Protein AF-F7PUV4-F1 (afdb_monomer)

Radius of gyration: 37.49 Å; Cα contacts (8 Å, |Δi|>4): 437; chains: 1; bounding box: 88×56×95 Å

InterPro domains:
  IPR057253 Competence protein CoiA-like, N-terminal domain [PF25164] (31-67)

Sequence (363 aa):
MERCVKDDDNIYASEVKMNYEEETIIREAGRLNKLLCYGCGTPVIFRRGEKRGAHFAHKKKTSECDYDEYSKFCKKRSSIWKEYKEILYKHFSNLEHVVNINKDEKVINNHWTPIYVEFKNSESLAIEIVDKTISSKETNDINDLYANLDLNVDWIVVDNISTIKYERNAYYIKRNRLNNSINNSVIVFESNNSLAIYKLDIKEYKTASSSNKQFFSEDTFCYKFELKDLSFIDGLLHVKGFEEEYRAWMQSRDNEFKLEEQRIKNKKRNYKNIQYEYKETDPIHDFKIPDKKIWGKEDFLKCIQHIVKNNDDSIKRTVINKLINSGMWVYNNYLDLLEDMTDLEEKNTWNEIIKGAGFTGID

Foldseek 3Di:
DQWWAAPNDIDGQVVCVVDPVSVVVQQVCLVVQRTAHPQQRARWHWDDDPVDRTDIDGPDDDPRDLVVVVVVVVVVPDPLLVVVLVVLQVLAVPDPFWPDKDAQPPPFPSDTQGIKTAGPVRAIEGEAEEELPDDPVNVVVVVVRCVVVVHHYDYEYEDDVPPQQELVPDGDVQVCQLVPPPQSKYWYAYSVQKIKMKHFQPDQQDAPPCPDDGPDSGGIDMDIDHSNQWDDDPNDIDGPPPVVVVVVVVVVVVVVSVVVNVVVVVVVVVVVVVVVCCVVPDPPPPDPLDPDLDDDPVSVVVLLVVLVVDPDVVSVVVVLVVCVVSVDPCPPVVVVVLVPDPDPVSSVVVVVSCVVSVPPDDD

Structure (mmCIF, N/CA/C/O backbone):
data_AF-F7PUV4-F1
#
_entry.id   AF-F7PUV4-F1
#
loop_
_atom_site.group_PDB
_atom_site.id
_atom_site.type_symbol
_atom_site.label_atom_id
_atom_site.label_alt_id
_atom_site.label_comp_id
_atom_site.label_asym_id
_atom_site.label_entity_id
_atom_site.label_seq_id
_atom_site.pdbx_PDB_ins_code
_atom_site.Cartn_x
_atom_site.Cartn_y
_atom_site.Cartn_z
_atom_site.occupancy
_atom_site.B_iso_or_equiv
_atom_site.auth_seq_id
_atom_site.auth_comp_id
_atom_site.auth_asym_id
_atom_site.auth_atom_id
_atom_site.pdbx_PDB_model_num
ATOM 1 N N . MET A 1 1 ? 12.494 8.116 -18.044 1.00 84.06 1 MET A N 1
ATOM 2 C CA . MET A 1 1 ? 12.198 6.698 -17.801 1.00 84.06 1 MET A CA 1
ATOM 3 C C . MET A 1 1 ? 13.246 6.133 -16.881 1.00 84.06 1 MET A C 1
ATOM 5 O O . MET A 1 1 ? 14.407 6.489 -17.040 1.00 84.06 1 MET A O 1
ATOM 9 N N . GLU A 1 2 ? 12.831 5.331 -15.909 1.00 85.00 2 GLU A N 1
ATOM 10 C CA . GLU A 1 2 ? 13.755 4.621 -15.020 1.00 85.00 2 GLU A CA 1
ATOM 11 C C . GLU A 1 2 ? 14.323 3.362 -15.685 1.00 85.00 2 GLU A C 1
ATOM 13 O O . GLU A 1 2 ? 15.499 3.075 -15.516 1.00 85.00 2 GLU A O 1
ATOM 18 N N . ARG A 1 3 ? 13.530 2.676 -16.515 1.00 89.19 3 ARG A N 1
ATOM 19 C CA . ARG A 1 3 ? 13.892 1.417 -17.176 1.00 89.19 3 ARG A CA 1
ATOM 20 C C . ARG A 1 3 ? 13.974 1.549 -18.700 1.00 89.19 3 ARG A C 1
ATOM 22 O O . ARG A 1 3 ? 13.233 2.340 -19.294 1.00 89.19 3 ARG A O 1
ATOM 29 N N . CYS A 1 4 ? 14.852 0.772 -19.325 1.00 92.69 4 CYS A N 1
ATOM 30 C CA . CYS A 1 4 ? 14.840 0.467 -20.757 1.00 92.69 4 CYS A CA 1
ATOM 31 C C . CYS A 1 4 ? 15.167 -1.016 -20.996 1.00 92.69 4 CYS A C 1
ATOM 33 O O . CYS A 1 4 ? 15.543 -1.712 -20.057 1.00 92.69 4 CYS A O 1
ATOM 35 N N . VAL A 1 5 ? 15.015 -1.476 -22.238 1.00 93.88 5 VAL A N 1
ATOM 36 C CA . VAL A 1 5 ? 15.372 -2.836 -22.668 1.00 93.88 5 VAL A CA 1
ATOM 37 C C . VAL A 1 5 ? 16.592 -2.775 -23.580 1.00 93.88 5 VAL A C 1
ATOM 39 O O . VAL A 1 5 ? 16.657 -1.920 -24.472 1.00 93.88 5 VAL A O 1
ATOM 42 N N . LYS A 1 6 ? 17.548 -3.678 -23.373 1.00 94.44 6 LYS A N 1
ATOM 43 C CA . LYS A 1 6 ? 18.709 -3.881 -24.242 1.00 94.44 6 LYS A CA 1
ATOM 44 C C . LYS A 1 6 ? 18.956 -5.379 -24.383 1.00 94.44 6 LYS A C 1
ATOM 46 O O . LYS A 1 6 ? 19.297 -6.006 -23.396 1.00 94.44 6 LYS A O 1
ATOM 51 N N . ASP A 1 7 ? 18.877 -5.908 -25.604 1.00 90.25 7 ASP A N 1
ATOM 52 C CA . ASP A 1 7 ? 19.107 -7.337 -25.883 1.00 90.25 7 ASP A CA 1
ATOM 53 C C . ASP A 1 7 ? 18.277 -8.251 -24.951 1.00 90.25 7 ASP A C 1
ATOM 55 O O . ASP A 1 7 ? 18.804 -9.177 -24.354 1.00 90.25 7 ASP A O 1
ATOM 59 N N . ASP A 1 8 ? 16.989 -7.924 -24.789 1.00 86.00 8 ASP A N 1
ATOM 60 C CA . ASP A 1 8 ? 16.019 -8.566 -23.881 1.00 86.00 8 ASP A CA 1
ATOM 61 C C . ASP A 1 8 ? 16.272 -8.389 -22.369 1.00 86.00 8 ASP A C 1
ATOM 63 O O . ASP A 1 8 ? 15.399 -8.705 -21.562 1.00 86.00 8 ASP A O 1
ATOM 67 N N . ASP A 1 9 ? 17.383 -7.763 -21.974 1.00 89.69 9 ASP A N 1
ATOM 68 C CA . ASP A 1 9 ? 17.661 -7.429 -20.578 1.00 89.69 9 ASP A CA 1
ATOM 69 C C . ASP A 1 9 ? 17.037 -6.090 -20.162 1.00 89.69 9 ASP A C 1
ATOM 71 O O . ASP A 1 9 ? 17.106 -5.075 -20.871 1.00 89.69 9 ASP A O 1
ATOM 75 N N . ASN A 1 10 ? 16.477 -6.065 -18.951 1.00 90.25 10 ASN A N 1
ATOM 76 C CA . ASN A 1 10 ? 16.006 -4.846 -18.301 1.00 90.25 10 ASN A CA 1
ATOM 77 C C . ASN A 1 10 ? 17.183 -4.072 -17.700 1.00 90.25 10 ASN A C 1
ATOM 79 O O . ASN A 1 10 ? 17.889 -4.574 -16.832 1.00 90.25 10 ASN A O 1
ATOM 83 N N . ILE A 1 11 ? 17.347 -2.814 -18.112 1.00 92.56 11 ILE A N 1
ATOM 84 C CA . ILE A 1 11 ? 18.395 -1.921 -17.608 1.00 92.56 11 ILE A CA 1
ATOM 85 C C . ILE A 1 11 ? 17.762 -0.764 -16.833 1.00 92.56 11 ILE A C 1
ATOM 87 O O . ILE A 1 11 ? 16.921 -0.032 -17.371 1.00 92.56 11 ILE A O 1
ATOM 91 N N . TYR A 1 12 ? 18.210 -0.546 -15.594 1.00 90.31 12 TYR A N 1
ATOM 92 C CA . TYR A 1 12 ? 17.718 0.522 -14.720 1.00 90.31 12 TYR A CA 1
ATOM 93 C C . TYR A 1 12 ? 18.694 1.698 -14.614 1.00 90.31 12 TYR A C 1
ATOM 95 O O . TYR A 1 12 ? 19.886 1.549 -14.349 1.00 90.31 12 TYR A O 1
ATOM 103 N N . ALA A 1 13 ? 18.187 2.922 -14.761 1.00 90.38 13 ALA A N 1
ATOM 104 C CA . ALA A 1 13 ? 18.994 4.137 -14.704 1.00 90.38 13 ALA A CA 1
ATOM 105 C C . ALA A 1 13 ? 19.632 4.358 -13.318 1.00 90.38 13 ALA A C 1
ATOM 107 O O . ALA A 1 13 ? 20.713 4.952 -13.220 1.00 90.38 13 ALA A O 1
ATOM 108 N N . SER A 1 14 ? 18.977 3.887 -12.252 1.00 87.56 14 SER A N 1
ATOM 109 C CA . SER A 1 14 ? 19.470 3.888 -10.875 1.00 87.56 14 SER A CA 1
ATOM 110 C C . SER A 1 14 ? 20.699 3.014 -10.660 1.00 87.56 14 SER A C 1
ATOM 112 O O . SER A 1 14 ? 21.466 3.313 -9.748 1.00 87.56 14 SER A O 1
ATOM 114 N N . GLU A 1 15 ? 20.878 1.975 -11.471 1.00 89.38 15 GLU A N 1
ATOM 115 C CA . GLU A 1 15 ? 21.999 1.033 -11.394 1.00 89.38 15 GLU A CA 1
ATOM 116 C C . GLU A 1 15 ? 23.156 1.543 -12.249 1.00 89.38 15 GLU A C 1
ATOM 118 O O . GLU A 1 15 ? 24.237 1.799 -11.723 1.00 89.38 15 GLU A O 1
ATOM 123 N N . VAL A 1 16 ? 22.872 1.898 -13.507 1.00 90.81 16 VAL A N 1
ATOM 124 C CA . VAL A 1 16 ? 23.859 2.437 -14.457 1.00 90.81 16 VAL A CA 1
ATOM 125 C C . VAL A 1 16 ? 24.621 3.639 -13.891 1.00 90.81 16 VAL A C 1
ATOM 127 O O . VAL A 1 16 ? 25.818 3.790 -14.110 1.00 90.81 16 VAL A O 1
ATOM 130 N N . LYS A 1 17 ? 23.959 4.521 -13.126 1.00 88.81 17 LYS A N 1
ATOM 131 C CA . LYS A 1 17 ? 24.621 5.706 -12.544 1.00 88.81 17 LYS A CA 1
ATOM 132 C C . LYS A 1 17 ? 25.699 5.364 -11.501 1.00 88.81 17 LYS A C 1
ATOM 134 O O . LYS A 1 17 ? 26.472 6.255 -11.137 1.00 88.81 17 LYS A O 1
ATOM 139 N N . MET A 1 18 ? 25.696 4.150 -10.956 1.00 87.56 18 MET A N 1
ATOM 140 C CA . MET A 1 18 ? 26.602 3.735 -9.883 1.00 87.56 18 MET A CA 1
ATOM 141 C C . MET A 1 18 ? 27.976 3.321 -10.420 1.00 87.56 18 MET A C 1
ATOM 143 O O . MET A 1 18 ? 28.949 3.401 -9.674 1.00 87.56 18 MET A O 1
ATOM 147 N N . ASN A 1 19 ? 28.073 2.942 -11.699 1.00 92.94 19 ASN A N 1
ATOM 148 C CA . ASN A 1 19 ? 29.304 2.471 -12.326 1.00 92.94 19 ASN A CA 1
ATOM 149 C C . ASN A 1 19 ? 29.620 3.270 -13.607 1.00 92.94 19 ASN A C 1
ATOM 151 O O . ASN A 1 19 ? 28.832 3.323 -14.547 1.00 92.94 19 ASN A O 1
ATOM 155 N N . TYR A 1 20 ? 30.797 3.903 -13.653 1.00 92.94 20 TYR A N 1
ATOM 156 C CA . TYR A 1 20 ? 31.225 4.730 -14.788 1.00 92.94 20 TYR A CA 1
ATOM 157 C C . TYR A 1 20 ? 31.443 3.931 -16.087 1.00 92.94 20 TYR A C 1
ATOM 159 O O . TYR A 1 20 ? 31.133 4.420 -17.178 1.00 92.94 20 TYR A O 1
ATOM 167 N N . GLU A 1 21 ? 31.972 2.713 -15.985 1.00 94.81 21 GLU A N 1
ATOM 168 C CA . GLU A 1 21 ? 32.220 1.845 -17.141 1.00 94.81 21 GLU A CA 1
ATOM 169 C C . GLU A 1 21 ? 30.893 1.397 -17.754 1.00 94.81 21 GLU A C 1
ATOM 171 O O . GLU A 1 21 ? 30.678 1.533 -18.960 1.00 94.81 21 GLU A O 1
ATOM 176 N N . GLU A 1 22 ? 29.958 0.978 -16.904 1.00 93.81 22 GLU A N 1
ATOM 177 C CA . GLU A 1 22 ? 28.598 0.627 -17.307 1.00 93.81 22 GLU A CA 1
ATOM 178 C C . GLU A 1 22 ? 27.874 1.822 -17.939 1.00 93.81 22 GLU A C 1
ATOM 180 O O . GLU A 1 22 ? 27.307 1.709 -19.027 1.00 93.81 22 GLU A O 1
ATOM 185 N N . GLU A 1 23 ? 27.963 3.009 -17.328 1.00 95.56 23 GLU A N 1
ATOM 186 C CA . GLU A 1 23 ? 27.419 4.240 -17.903 1.00 95.56 23 GLU A CA 1
ATOM 187 C C . GLU A 1 23 ? 27.977 4.510 -19.308 1.00 95.56 23 GLU A C 1
ATOM 189 O O . GLU A 1 23 ? 27.230 4.913 -20.206 1.00 95.56 23 GLU A O 1
ATOM 194 N N . THR A 1 24 ? 29.270 4.268 -19.526 1.00 95.38 24 THR A N 1
ATOM 195 C CA . THR A 1 24 ? 29.915 4.453 -20.832 1.00 95.38 24 THR A CA 1
ATOM 196 C C . THR A 1 24 ? 29.353 3.480 -21.871 1.00 95.38 24 THR A C 1
ATOM 198 O O . THR A 1 24 ? 28.915 3.923 -22.939 1.00 95.38 24 THR A O 1
ATOM 201 N N . ILE A 1 25 ? 29.267 2.189 -21.532 1.00 95.81 25 ILE A N 1
ATOM 202 C CA . ILE A 1 25 ? 28.702 1.134 -22.392 1.00 95.81 25 ILE A CA 1
ATOM 203 C C . ILE A 1 25 ? 27.248 1.455 -22.758 1.00 95.81 25 ILE A C 1
ATOM 205 O O . ILE A 1 25 ? 26.860 1.423 -23.929 1.00 95.81 25 ILE A O 1
ATOM 209 N N . ILE A 1 26 ? 26.434 1.826 -21.769 1.00 96.75 26 ILE A N 1
ATOM 210 C CA . ILE A 1 26 ? 25.018 2.140 -21.971 1.00 96.75 26 ILE A CA 1
ATOM 211 C C . ILE A 1 26 ? 24.846 3.407 -22.815 1.00 96.75 26 ILE A C 1
ATOM 213 O O . ILE A 1 26 ? 23.983 3.459 -23.696 1.00 96.75 26 ILE A O 1
ATOM 217 N N . ARG A 1 27 ? 25.676 4.438 -22.626 1.00 95.69 27 ARG A N 1
ATOM 218 C CA . ARG A 1 27 ? 25.641 5.642 -23.476 1.00 95.69 27 ARG A CA 1
ATOM 219 C C . ARG A 1 27 ? 25.963 5.322 -24.933 1.00 95.69 27 ARG A C 1
ATOM 221 O O . ARG A 1 27 ? 25.313 5.879 -25.824 1.00 95.69 27 ARG A O 1
ATOM 228 N N . GLU A 1 28 ? 26.928 4.444 -25.184 1.00 96.19 28 GLU A N 1
ATOM 229 C CA . GLU A 1 28 ? 27.274 3.993 -26.531 1.00 96.19 28 GLU A CA 1
ATOM 230 C C . GLU A 1 28 ? 26.154 3.156 -27.162 1.00 96.19 28 GLU A C 1
ATOM 232 O O . GLU A 1 28 ? 25.695 3.476 -28.262 1.00 96.19 28 GLU A O 1
ATOM 237 N N . ALA A 1 29 ? 25.619 2.172 -26.434 1.00 96.12 29 ALA A N 1
ATOM 238 C CA . ALA A 1 29 ? 24.461 1.386 -26.864 1.00 96.12 29 ALA A CA 1
ATOM 239 C C . ALA A 1 29 ? 23.265 2.289 -27.217 1.00 96.12 29 ALA A C 1
ATOM 241 O O . ALA A 1 29 ? 22.624 2.125 -28.260 1.00 96.12 29 ALA A O 1
ATOM 242 N N . GLY A 1 30 ? 23.027 3.319 -26.398 1.00 94.50 30 GLY A N 1
ATOM 243 C CA . GLY A 1 30 ? 22.031 4.348 -26.655 1.00 94.50 30 GLY A CA 1
ATOM 244 C C . GLY A 1 30 ? 22.279 5.063 -27.979 1.00 94.50 30 GLY A C 1
ATOM 245 O O . GLY A 1 30 ? 21.354 5.198 -28.775 1.00 94.50 30 GLY A O 1
ATOM 246 N N . ARG A 1 31 ? 23.514 5.484 -28.289 1.00 93.50 31 ARG A N 1
ATOM 247 C CA . ARG A 1 31 ? 23.852 6.108 -29.588 1.00 93.50 31 ARG A CA 1
ATOM 248 C C . ARG A 1 31 ? 23.547 5.185 -30.767 1.00 93.50 31 ARG A C 1
ATOM 250 O O . ARG A 1 31 ? 22.961 5.666 -31.734 1.00 93.50 31 ARG A O 1
ATOM 257 N N . LEU A 1 32 ? 23.806 3.889 -30.626 1.00 95.44 32 LEU A N 1
ATOM 258 C CA . LEU A 1 32 ? 23.573 2.861 -31.647 1.00 95.44 32 LEU A CA 1
ATOM 259 C C . LEU A 1 32 ? 22.110 2.385 -31.773 1.00 95.44 32 LEU A C 1
ATOM 261 O O . LEU A 1 32 ? 21.851 1.451 -32.519 1.00 95.44 32 LEU A O 1
ATOM 265 N N . ASN A 1 33 ? 21.150 3.020 -31.083 1.00 94.25 33 ASN A N 1
ATOM 266 C CA . ASN A 1 33 ? 19.730 2.613 -31.048 1.00 94.25 33 ASN A CA 1
ATOM 267 C C . ASN A 1 33 ? 19.491 1.210 -30.460 1.00 94.25 33 ASN A C 1
ATOM 269 O O . ASN A 1 33 ? 18.452 0.618 -30.725 1.00 94.25 33 ASN A O 1
ATOM 273 N N . LYS A 1 34 ? 20.419 0.692 -29.648 1.00 95.88 34 LYS A N 1
ATOM 274 C CA . LYS A 1 34 ? 20.283 -0.625 -29.004 1.00 95.88 34 LYS A CA 1
ATOM 275 C C . LYS A 1 34 ? 19.482 -0.596 -27.699 1.00 95.88 34 LYS A C 1
ATOM 277 O O . LYS A 1 34 ? 19.189 -1.643 -27.147 1.00 95.88 34 LYS A O 1
ATOM 282 N N . LEU A 1 35 ? 19.166 0.596 -27.190 1.00 96.31 35 LEU A N 1
ATOM 283 C CA . LEU A 1 35 ? 18.306 0.766 -26.021 1.00 96.31 35 LEU A CA 1
ATOM 284 C C . LEU A 1 35 ? 16.897 1.109 -26.486 1.00 96.31 35 LEU A C 1
ATOM 286 O O . LEU A 1 35 ? 16.713 2.122 -27.171 1.00 96.31 35 LEU A O 1
ATOM 290 N N . LEU A 1 36 ? 15.914 0.321 -26.071 1.00 94.25 36 LEU A N 1
ATOM 291 C CA . LEU A 1 36 ? 14.513 0.496 -26.435 1.00 94.25 36 LEU A CA 1
ATOM 292 C C . LEU A 1 36 ? 13.677 0.881 -25.212 1.00 94.25 36 LEU A C 1
ATOM 294 O O . LEU A 1 36 ? 13.939 0.459 -24.086 1.00 94.25 36 LEU A O 1
ATOM 298 N N . CYS A 1 37 ? 12.671 1.726 -25.421 1.00 90.88 37 CYS A N 1
ATOM 299 C CA . CYS A 1 37 ? 11.673 2.021 -24.404 1.00 90.88 37 CYS A CA 1
ATOM 300 C C . CYS A 1 37 ? 10.877 0.753 -24.093 1.00 90.88 37 CYS A C 1
ATOM 302 O O . CYS A 1 37 ? 10.301 0.166 -25.004 1.00 90.88 37 CYS A O 1
ATOM 304 N N . TYR A 1 38 ? 10.780 0.395 -22.812 1.00 86.50 38 TYR A N 1
ATOM 305 C CA . TYR A 1 38 ? 9.984 -0.751 -22.371 1.00 86.50 38 TYR A CA 1
ATOM 306 C C . TYR A 1 38 ? 8.507 -0.636 -22.789 1.00 86.50 38 TYR A C 1
ATOM 308 O O . TYR A 1 38 ? 7.896 -1.605 -23.211 1.00 86.50 38 TYR A O 1
ATOM 316 N N . GLY A 1 39 ? 7.934 0.570 -22.720 1.00 85.81 39 GLY A N 1
ATOM 317 C CA . GLY A 1 39 ? 6.498 0.763 -22.940 1.00 85.81 39 GLY A CA 1
ATOM 318 C C . GLY A 1 39 ? 6.060 0.914 -24.398 1.00 85.81 39 GLY A C 1
ATOM 319 O O . GLY A 1 39 ? 4.895 0.674 -24.689 1.00 85.81 39 GLY A O 1
ATOM 320 N N . CYS A 1 40 ? 6.937 1.367 -25.302 1.00 87.81 40 CYS A N 1
ATOM 321 C CA . CYS A 1 40 ? 6.574 1.630 -26.706 1.00 87.81 40 CYS A CA 1
ATOM 322 C C . CYS A 1 40 ? 7.581 1.089 -27.733 1.00 87.81 40 CYS A C 1
ATOM 324 O O . CYS A 1 40 ? 7.444 1.360 -28.921 1.00 87.81 40 CYS A O 1
ATOM 326 N N . GLY A 1 41 ? 8.646 0.409 -27.299 1.00 89.56 41 GLY A N 1
ATOM 327 C CA . GLY A 1 41 ? 9.668 -0.170 -28.177 1.00 89.56 41 GLY A CA 1
ATOM 328 C C . GLY A 1 41 ? 10.558 0.838 -28.913 1.00 89.56 41 GLY A C 1
ATOM 329 O O . GLY A 1 41 ? 11.471 0.440 -29.630 1.00 89.56 41 GLY A O 1
ATOM 330 N N . THR A 1 42 ? 10.343 2.149 -28.763 1.00 92.75 42 THR A N 1
ATOM 331 C CA . THR A 1 42 ? 11.110 3.146 -29.530 1.00 92.75 42 THR A CA 1
ATOM 332 C C . THR A 1 42 ? 12.484 3.448 -28.920 1.00 92.75 42 THR A C 1
ATOM 334 O O . THR A 1 42 ? 12.639 3.382 -27.698 1.00 92.75 42 THR A O 1
ATOM 337 N N . PRO A 1 43 ? 13.501 3.818 -29.727 1.00 94.44 43 PRO A N 1
ATOM 338 C CA . PRO A 1 43 ? 14.854 4.032 -29.221 1.00 94.44 43 PRO A CA 1
ATOM 339 C C . PRO A 1 43 ? 14.979 5.134 -28.161 1.00 94.44 43 PRO A C 1
ATOM 341 O O . PRO A 1 43 ? 14.511 6.271 -28.332 1.00 94.44 43 PRO A O 1
ATOM 344 N N . VAL A 1 44 ? 15.726 4.825 -27.102 1.00 95.00 44 VAL A N 1
ATOM 345 C CA . VAL A 1 44 ? 16.016 5.728 -25.981 1.00 95.00 44 VAL A CA 1
ATOM 346 C C . VAL A 1 44 ? 17.516 5.965 -25.801 1.00 95.00 44 VAL A C 1
ATOM 348 O O . VAL A 1 44 ? 18.368 5.302 -26.390 1.00 95.00 44 VAL A O 1
ATOM 351 N N . ILE A 1 45 ? 17.854 6.968 -24.994 1.00 95.56 45 ILE A N 1
ATOM 352 C CA . ILE A 1 45 ? 19.223 7.311 -24.601 1.00 95.56 45 ILE A CA 1
ATOM 353 C C . ILE A 1 45 ? 19.303 7.576 -23.110 1.00 95.56 45 ILE A C 1
ATOM 355 O O . ILE A 1 45 ? 18.429 8.228 -22.537 1.00 95.56 45 ILE A O 1
ATOM 359 N N . PHE A 1 46 ? 20.397 7.133 -22.502 1.00 95.31 46 PHE A N 1
ATOM 360 C CA . PHE A 1 46 ? 20.714 7.459 -21.121 1.00 95.31 46 PHE A CA 1
ATOM 361 C C . PHE A 1 46 ? 21.135 8.929 -20.978 1.00 95.31 46 PHE A C 1
ATOM 363 O O . PHE A 1 46 ? 21.934 9.462 -21.758 1.00 95.31 46 PHE A O 1
ATOM 370 N N . ARG A 1 47 ? 20.579 9.607 -19.975 1.00 91.94 47 ARG A N 1
ATOM 371 C CA . ARG A 1 47 ? 20.816 11.014 -19.651 1.00 91.94 47 ARG A CA 1
ATOM 372 C C . ARG A 1 47 ? 21.089 11.146 -18.155 1.00 91.94 47 ARG A C 1
ATOM 374 O O . ARG A 1 47 ? 20.297 10.706 -17.332 1.00 91.94 47 ARG A O 1
ATOM 381 N N . ARG A 1 48 ? 22.176 11.835 -17.816 1.00 90.75 48 ARG A N 1
ATOM 382 C CA . ARG A 1 48 ? 22.573 12.206 -16.451 1.00 90.75 48 ARG A CA 1
ATOM 383 C C . ARG A 1 48 ? 23.417 13.477 -16.511 1.00 90.75 48 ARG A C 1
ATOM 385 O O . ARG A 1 48 ? 24.137 13.672 -17.492 1.00 90.75 48 ARG A O 1
ATOM 392 N N . GLY A 1 49 ? 23.320 14.320 -15.487 1.00 87.19 49 GLY A N 1
ATOM 393 C CA . GLY A 1 49 ? 24.202 15.469 -15.268 1.00 87.19 49 GLY A CA 1
ATOM 394 C C . GLY A 1 49 ? 24.031 16.043 -13.861 1.00 87.19 49 GLY A C 1
ATOM 395 O O . GLY A 1 49 ? 23.167 15.593 -13.116 1.00 87.19 49 GLY A O 1
ATOM 396 N N . GLU A 1 50 ? 24.801 17.070 -13.507 1.00 84.00 50 GLU A N 1
ATOM 397 C CA . GLU A 1 50 ? 24.811 17.661 -12.153 1.00 84.00 50 GLU A CA 1
ATOM 398 C C . GLU A 1 50 ? 23.420 18.079 -11.650 1.00 84.00 50 GLU A C 1
ATOM 400 O O . GLU A 1 50 ? 23.075 17.868 -10.494 1.00 84.00 50 GLU A O 1
ATOM 405 N N . LYS A 1 51 ? 22.588 18.637 -12.540 1.00 79.94 51 LYS A N 1
ATOM 406 C CA . LYS A 1 51 ? 21.227 19.113 -12.225 1.00 79.94 51 LYS A CA 1
ATOM 407 C C . LYS A 1 51 ? 20.119 18.124 -12.595 1.00 79.94 51 LYS A C 1
ATOM 409 O O . LYS A 1 51 ? 18.943 18.417 -12.395 1.00 79.94 51 LYS A O 1
ATOM 414 N N . ARG A 1 52 ? 20.452 16.992 -13.225 1.00 78.31 52 ARG A N 1
ATOM 415 C CA . ARG A 1 52 ? 19.471 16.028 -13.748 1.00 78.31 52 ARG A CA 1
ATOM 416 C C . ARG A 1 52 ? 19.849 14.619 -13.323 1.00 78.31 52 ARG A C 1
ATOM 418 O O . ARG A 1 52 ? 20.846 14.078 -13.797 1.00 78.31 52 ARG A O 1
ATOM 425 N N . GLY A 1 53 ? 18.987 14.017 -12.505 1.00 83.06 53 GLY A N 1
ATOM 426 C CA . GLY A 1 53 ? 19.090 12.606 -12.148 1.00 83.06 53 GLY A CA 1
ATOM 427 C C . GLY A 1 53 ? 19.155 11.700 -13.381 1.00 83.06 53 GLY A C 1
ATOM 428 O O . GLY A 1 53 ? 18.666 12.060 -14.459 1.00 83.06 53 GLY A O 1
ATOM 429 N N . ALA A 1 54 ? 19.783 10.540 -13.208 1.00 89.31 54 ALA A N 1
ATOM 430 C CA . ALA A 1 54 ? 19.887 9.515 -14.237 1.00 89.31 54 ALA A CA 1
ATOM 431 C C . ALA A 1 54 ? 18.494 9.085 -14.725 1.00 89.31 54 ALA A C 1
ATOM 433 O O . ALA A 1 54 ? 17.595 8.876 -13.917 1.00 89.31 54 ALA A O 1
ATOM 434 N N . HIS A 1 55 ? 18.304 9.020 -16.042 1.00 90.38 55 HIS A N 1
ATOM 435 C CA . HIS A 1 55 ? 17.081 8.529 -16.675 1.00 90.38 55 HIS A CA 1
ATOM 436 C C . HIS A 1 55 ? 17.323 8.177 -18.146 1.00 90.38 55 HIS A C 1
ATOM 438 O O . HIS A 1 55 ? 18.202 8.738 -18.800 1.00 90.38 55 HIS A O 1
ATOM 444 N N . PHE A 1 56 ? 16.464 7.331 -18.706 1.00 91.88 56 PHE A N 1
ATOM 445 C CA . PHE A 1 56 ? 16.327 7.149 -20.147 1.00 91.88 56 PHE A CA 1
ATOM 446 C C . PHE A 1 56 ? 15.332 8.153 -20.736 1.00 91.88 56 PHE A C 1
ATOM 448 O O . PHE A 1 56 ? 14.286 8.447 -20.142 1.00 91.88 56 PHE A O 1
ATOM 455 N N . ALA A 1 57 ? 15.659 8.693 -21.906 1.00 90.81 57 ALA A N 1
ATOM 456 C CA . ALA A 1 57 ? 14.829 9.628 -22.656 1.00 90.81 57 ALA A CA 1
ATOM 457 C C . ALA A 1 57 ? 14.669 9.146 -24.099 1.00 90.81 57 ALA A C 1
ATOM 459 O O . ALA A 1 57 ? 15.642 8.692 -24.699 1.00 90.81 57 ALA A O 1
ATOM 460 N N . HIS A 1 58 ? 13.474 9.287 -24.671 1.00 92.62 58 HIS A N 1
ATOM 461 C CA . HIS A 1 58 ? 13.262 8.999 -26.087 1.00 92.62 58 HIS A CA 1
ATOM 462 C C . HIS A 1 58 ? 14.152 9.881 -26.967 1.00 92.62 58 HIS A C 1
ATOM 464 O O . HIS A 1 58 ? 14.307 11.080 -26.714 1.00 92.62 58 HIS A O 1
ATOM 470 N N . LYS A 1 59 ? 14.729 9.296 -28.024 1.00 90.12 59 LYS A N 1
ATOM 471 C CA . LYS A 1 59 ? 15.504 10.061 -29.014 1.00 90.12 59 LYS A CA 1
ATOM 472 C C . LYS A 1 59 ? 14.629 10.992 -29.849 1.00 90.12 59 LYS A C 1
ATOM 474 O O . LYS A 1 59 ? 15.063 12.083 -30.209 1.00 90.12 59 LYS A O 1
ATOM 479 N N . LYS A 1 60 ? 13.412 10.552 -30.161 1.00 85.75 60 LYS A N 1
ATOM 480 C CA . LYS A 1 60 ? 12.380 11.316 -30.865 1.00 85.75 60 LYS A CA 1
ATOM 481 C C . LYS A 1 60 ? 11.121 11.287 -30.011 1.00 85.75 60 LYS A C 1
ATOM 483 O O . LYS A 1 60 ? 10.849 10.270 -29.386 1.00 85.75 60 LYS A O 1
ATOM 488 N N . LYS A 1 61 ? 10.367 12.386 -29.963 1.00 75.12 61 LYS A N 1
ATOM 489 C CA . LYS A 1 61 ? 9.055 12.367 -29.303 1.00 75.12 61 LYS A CA 1
ATOM 490 C C . LYS A 1 61 ? 8.150 11.378 -30.032 1.00 75.12 61 LYS A C 1
ATOM 492 O O . LYS A 1 61 ? 8.099 11.404 -31.259 1.00 75.12 61 LYS A O 1
ATOM 497 N N . THR A 1 62 ? 7.442 10.555 -29.274 1.00 72.44 62 THR A N 1
ATOM 498 C CA . THR A 1 62 ? 6.449 9.612 -29.786 1.00 72.44 62 THR A CA 1
ATOM 499 C C . THR A 1 62 ? 5.126 9.926 -29.099 1.00 72.44 62 THR A C 1
ATOM 501 O O . THR A 1 62 ? 5.102 10.197 -27.899 1.00 72.44 62 THR A O 1
ATOM 504 N N . SER A 1 63 ? 4.031 9.970 -29.855 1.00 70.38 63 SER A N 1
ATOM 505 C CA . SER A 1 63 ? 2.682 10.144 -29.291 1.00 70.38 63 SER A CA 1
ATOM 506 C C . SER A 1 63 ? 2.149 8.862 -28.653 1.00 70.38 63 SER A C 1
ATOM 508 O O . SER A 1 63 ? 1.184 8.906 -27.906 1.00 70.38 63 SER A O 1
ATOM 510 N N . GLU A 1 64 ? 2.784 7.732 -28.953 1.00 74.50 64 GLU A N 1
ATOM 511 C CA . GLU A 1 64 ? 2.376 6.392 -28.530 1.00 74.50 64 GLU A CA 1
ATOM 512 C C . GLU A 1 64 ? 2.912 6.016 -27.141 1.00 74.50 64 GLU A C 1
ATOM 514 O O . GLU A 1 64 ? 2.537 4.983 -26.594 1.00 74.50 64 GLU A O 1
ATOM 519 N N . CYS A 1 65 ? 3.800 6.828 -26.552 1.00 80.44 65 CYS A N 1
ATOM 520 C CA . CYS A 1 65 ? 4.324 6.559 -25.219 1.00 80.44 65 CYS A CA 1
ATOM 521 C C . CYS A 1 65 ? 3.597 7.368 -24.143 1.00 80.44 65 CYS A C 1
ATOM 523 O O . CYS A 1 65 ? 3.840 8.562 -23.962 1.00 80.44 65 CYS A O 1
ATOM 525 N N . ASP A 1 66 ? 2.785 6.672 -23.357 1.00 79.06 66 ASP A N 1
ATOM 526 C CA . ASP A 1 66 ? 2.126 7.191 -22.155 1.00 79.06 66 ASP A CA 1
ATOM 527 C C . ASP A 1 66 ? 3.091 7.449 -20.982 1.00 79.06 66 ASP A C 1
ATOM 529 O O . ASP A 1 66 ? 2.726 8.112 -20.008 1.00 79.06 66 ASP A O 1
ATOM 533 N N . TYR A 1 67 ? 4.352 6.999 -21.065 1.00 76.69 67 TYR A N 1
ATOM 534 C CA . TYR A 1 67 ? 5.311 7.182 -19.973 1.00 76.69 67 TYR A CA 1
ATOM 535 C C . TYR A 1 67 ? 5.555 8.659 -19.656 1.00 76.69 67 TYR A C 1
ATOM 537 O O . TYR A 1 67 ? 5.813 9.008 -18.509 1.00 76.69 67 TYR A O 1
ATOM 545 N N . ASP A 1 68 ? 5.497 9.562 -20.637 1.00 71.44 68 ASP A N 1
ATOM 546 C CA . ASP A 1 68 ? 5.673 10.992 -20.362 1.00 71.44 68 ASP A CA 1
ATOM 547 C C . ASP A 1 68 ? 4.524 11.560 -19.513 1.00 71.44 68 ASP A C 1
ATOM 549 O O . ASP A 1 68 ? 4.748 12.468 -18.705 1.00 71.44 68 ASP A O 1
ATOM 553 N N . GLU A 1 69 ? 3.315 11.016 -19.654 1.00 72.69 69 GLU A N 1
ATOM 554 C CA . GLU A 1 69 ? 2.155 11.353 -18.830 1.00 72.69 69 GLU A CA 1
ATOM 555 C C . GLU A 1 69 ? 2.267 10.729 -17.436 1.00 72.69 69 GLU A C 1
ATOM 557 O O . GLU A 1 69 ? 2.214 11.461 -16.442 1.00 72.69 69 GLU A O 1
ATOM 562 N N . TYR A 1 70 ? 2.587 9.434 -17.355 1.00 74.31 70 TYR A N 1
ATOM 563 C CA .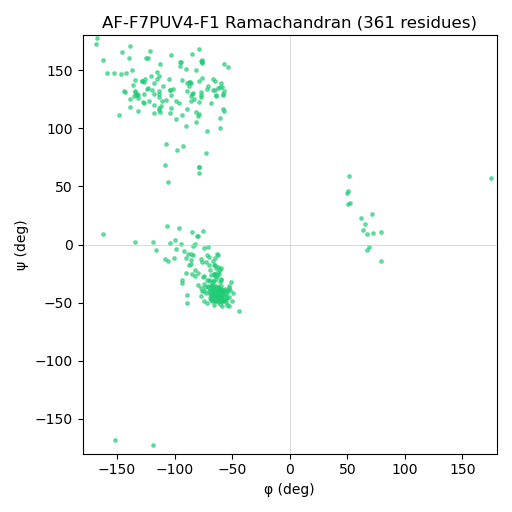 TYR A 1 70 ? 2.907 8.758 -16.093 1.00 74.31 70 TYR A CA 1
ATOM 564 C C . TYR A 1 70 ? 4.032 9.474 -15.331 1.00 74.31 70 TYR A C 1
ATOM 566 O O . TYR A 1 70 ? 3.907 9.806 -14.159 1.00 74.31 70 TYR A O 1
ATOM 574 N N . SER A 1 71 ? 5.114 9.842 -16.013 1.00 66.88 71 SER A N 1
ATOM 575 C CA . SER A 1 71 ? 6.247 10.583 -15.451 1.00 66.88 71 SER A CA 1
ATOM 576 C C . SER A 1 71 ? 5.839 11.958 -14.933 1.00 66.88 71 SER A C 1
ATOM 578 O O . SER A 1 71 ? 6.355 12.394 -13.907 1.00 66.88 71 SER A O 1
ATOM 580 N N . LYS A 1 72 ? 4.916 12.666 -15.597 1.00 65.50 72 LYS A N 1
ATOM 581 C CA . LYS A 1 72 ? 4.359 13.924 -15.069 1.00 65.50 72 LYS A CA 1
ATOM 582 C C . LYS A 1 72 ? 3.541 13.677 -13.806 1.00 65.50 72 LYS A C 1
ATOM 584 O O . LYS A 1 72 ? 3.671 14.453 -12.862 1.00 65.50 72 LYS A O 1
ATOM 589 N N . PHE A 1 73 ? 2.756 12.607 -13.765 1.00 63.25 73 PHE A N 1
ATOM 590 C CA . PHE A 1 73 ? 2.005 12.207 -12.580 1.00 63.25 73 PHE A CA 1
ATOM 591 C C . PHE A 1 73 ? 2.940 11.826 -11.416 1.00 63.25 73 PHE A C 1
ATOM 593 O O . PHE A 1 73 ? 2.854 12.405 -10.336 1.00 63.25 73 PHE A O 1
ATOM 600 N N . CYS A 1 74 ? 3.956 10.998 -11.658 1.00 60.75 74 CYS A N 1
ATOM 601 C CA . CYS A 1 74 ? 5.004 10.677 -10.685 1.00 60.75 74 CYS A CA 1
ATOM 602 C C . CYS A 1 74 ? 5.882 11.871 -10.296 1.00 60.75 74 CYS A C 1
ATOM 604 O O . CYS A 1 74 ? 6.477 11.851 -9.228 1.00 60.75 74 CYS A O 1
ATOM 606 N N . LYS A 1 75 ? 6.018 12.900 -11.145 1.00 56.88 75 LYS A N 1
ATOM 607 C CA . LYS A 1 75 ? 6.695 14.164 -10.794 1.00 56.88 75 LYS A CA 1
ATOM 608 C C . LYS A 1 75 ? 5.852 15.038 -9.869 1.00 56.88 75 LYS A C 1
ATOM 610 O O . LYS A 1 75 ? 6.433 15.836 -9.143 1.00 56.88 75 LYS A O 1
ATOM 615 N N . LYS A 1 76 ? 4.516 14.924 -9.916 1.00 57.97 76 LYS A N 1
ATOM 616 C CA . LYS A 1 76 ? 3.634 15.541 -8.911 1.00 57.97 76 LYS A CA 1
ATOM 617 C C . LYS A 1 76 ? 3.760 14.829 -7.565 1.00 57.97 76 LYS A C 1
ATOM 619 O O . LYS A 1 76 ? 3.626 15.477 -6.532 1.00 57.97 76 LYS A O 1
ATOM 624 N N . ARG A 1 77 ? 4.052 13.525 -7.577 1.00 64.00 77 ARG A N 1
ATOM 625 C CA . ARG A 1 77 ? 4.408 12.769 -6.372 1.00 64.00 77 ARG A CA 1
ATOM 626 C C . ARG A 1 77 ? 5.808 13.178 -5.893 1.00 64.00 77 ARG A C 1
ATOM 628 O O . ARG A 1 77 ? 6.726 13.387 -6.685 1.00 64.00 77 ARG A O 1
ATOM 635 N N . SER A 1 78 ? 5.947 13.363 -4.583 1.00 60.47 78 SER A N 1
ATOM 636 C CA . SER A 1 78 ? 7.180 13.854 -3.947 1.00 60.47 78 SER A CA 1
ATOM 637 C C . SER A 1 78 ? 8.409 12.980 -4.265 1.00 60.47 78 SER A C 1
ATOM 639 O O . SER A 1 78 ? 8.282 11.789 -4.543 1.00 60.47 78 SER A O 1
ATOM 641 N N . SER A 1 79 ? 9.624 13.547 -4.199 1.00 68.62 79 SER A N 1
ATOM 642 C CA . SER A 1 79 ? 10.889 12.791 -4.334 1.00 68.62 79 SER A CA 1
ATOM 643 C C . SER A 1 79 ? 10.956 11.577 -3.401 1.00 68.62 79 SER A C 1
ATOM 645 O O . SER A 1 79 ? 11.491 10.539 -3.781 1.00 68.62 79 SER A O 1
ATOM 647 N N . ILE A 1 80 ? 10.328 11.713 -2.237 1.00 71.69 80 ILE A N 1
ATOM 648 C CA . ILE A 1 80 ? 10.147 10.700 -1.201 1.00 71.69 80 ILE A CA 1
ATOM 649 C C . ILE A 1 80 ? 9.444 9.437 -1.748 1.00 71.69 80 ILE A C 1
ATOM 651 O O . ILE A 1 80 ? 9.848 8.322 -1.441 1.00 71.69 80 ILE A O 1
ATOM 655 N N . TRP A 1 81 ? 8.459 9.569 -2.645 1.00 80.00 81 TRP A N 1
ATOM 656 C CA . TRP A 1 81 ? 7.777 8.411 -3.247 1.00 80.00 81 TRP A CA 1
ATOM 657 C C . TRP A 1 81 ? 8.731 7.515 -4.051 1.00 80.00 81 TRP A C 1
ATOM 659 O O . TRP A 1 81 ? 8.659 6.288 -3.983 1.00 80.00 81 TRP A O 1
ATOM 669 N N . LYS A 1 82 ? 9.650 8.126 -4.813 1.00 79.56 82 LYS A N 1
ATOM 670 C CA . LYS A 1 82 ? 10.639 7.381 -5.610 1.00 79.56 82 LYS A CA 1
ATOM 671 C C . LYS A 1 82 ? 11.637 6.653 -4.722 1.00 79.56 82 LYS A C 1
ATOM 673 O O . LYS A 1 82 ? 12.059 5.556 -5.067 1.00 79.56 82 LYS A O 1
ATOM 678 N N . GLU A 1 83 ? 12.007 7.280 -3.611 1.00 83.62 83 GLU A N 1
ATOM 679 C CA . GLU A 1 83 ? 12.895 6.698 -2.613 1.00 83.62 83 GLU A CA 1
ATOM 680 C C . GLU A 1 83 ? 12.275 5.448 -1.985 1.00 83.62 83 GLU A C 1
ATOM 682 O O . GLU A 1 83 ? 12.912 4.400 -1.986 1.00 83.62 83 GLU A O 1
ATOM 687 N N . TYR A 1 84 ? 11.008 5.492 -1.566 1.00 87.38 84 TYR A N 1
ATOM 688 C CA . TYR A 1 84 ? 10.363 4.301 -1.002 1.00 87.38 84 TYR A CA 1
ATOM 689 C C . TYR A 1 84 ? 10.200 3.170 -1.997 1.00 87.38 84 TYR A C 1
ATOM 691 O O . TYR A 1 84 ? 10.407 2.015 -1.640 1.00 87.38 84 TYR A O 1
ATOM 699 N N . LYS A 1 85 ? 9.850 3.487 -3.249 1.00 90.12 85 LYS A N 1
ATOM 700 C CA . LYS A 1 85 ? 9.778 2.477 -4.305 1.00 90.12 85 LYS A CA 1
ATOM 701 C C . LYS A 1 85 ? 11.108 1.738 -4.438 1.00 90.12 85 LYS A C 1
ATOM 703 O O . LYS A 1 85 ? 11.122 0.520 -4.557 1.00 90.12 85 LYS A O 1
ATOM 708 N N . GLU A 1 86 ? 12.218 2.469 -4.378 1.00 88.62 86 GLU A N 1
ATOM 709 C CA . GLU A 1 86 ? 13.558 1.888 -4.434 1.00 88.62 86 GLU A CA 1
ATOM 710 C C . GLU A 1 86 ? 13.887 1.047 -3.193 1.00 88.62 86 GLU A C 1
ATOM 712 O O . GLU A 1 86 ? 14.464 -0.031 -3.320 1.00 88.62 86 GLU A O 1
ATOM 717 N N . ILE A 1 87 ? 13.511 1.515 -1.999 1.00 92.12 87 ILE A N 1
ATOM 718 C CA . ILE A 1 87 ? 13.713 0.783 -0.741 1.00 92.12 87 ILE A CA 1
ATOM 719 C C . ILE A 1 87 ? 12.941 -0.540 -0.754 1.00 92.12 87 ILE A C 1
ATOM 721 O O . ILE A 1 87 ? 13.518 -1.590 -0.476 1.00 92.12 87 ILE A O 1
ATOM 725 N N . LEU A 1 88 ? 11.659 -0.499 -1.118 1.00 94.19 88 LEU A N 1
ATOM 726 C CA . LEU A 1 88 ? 10.798 -1.677 -1.207 1.00 94.19 88 LEU A CA 1
ATOM 727 C C . LEU A 1 88 ? 11.290 -2.650 -2.280 1.00 94.19 88 LEU A C 1
ATOM 729 O O . LEU A 1 88 ? 11.393 -3.840 -2.009 1.00 94.19 88 LEU A O 1
ATOM 733 N N . TYR A 1 89 ? 11.660 -2.147 -3.462 1.00 93.75 89 TYR A N 1
ATOM 734 C CA . TYR A 1 89 ? 12.230 -2.964 -4.535 1.00 93.75 89 TYR A CA 1
ATOM 735 C C . TYR A 1 89 ? 13.452 -3.754 -4.057 1.00 93.75 89 TYR A C 1
ATOM 737 O O . TYR A 1 89 ? 13.480 -4.973 -4.186 1.00 93.75 89 TYR A O 1
ATOM 745 N N . LYS A 1 90 ? 14.430 -3.074 -3.443 1.00 92.88 90 LYS A N 1
ATOM 746 C CA . LYS A 1 90 ? 15.647 -3.720 -2.926 1.00 92.88 90 LYS A CA 1
ATOM 747 C C . LYS A 1 90 ? 15.366 -4.710 -1.809 1.00 92.88 90 LYS A C 1
ATOM 749 O O . LYS A 1 90 ? 16.070 -5.702 -1.671 1.00 92.88 90 LYS A O 1
ATOM 754 N N . HIS A 1 91 ? 14.392 -4.408 -0.960 1.00 94.62 91 HIS A N 1
ATOM 755 C CA . HIS A 1 91 ? 14.005 -5.309 0.115 1.00 94.62 91 HIS A CA 1
ATOM 756 C C . HIS A 1 91 ? 13.410 -6.600 -0.451 1.00 94.62 91 HIS A C 1
ATOM 758 O O . HIS A 1 91 ? 13.896 -7.690 -0.158 1.00 94.62 91 HIS A O 1
ATOM 764 N N . PHE A 1 92 ? 12.422 -6.473 -1.336 1.00 95.31 92 PHE A N 1
ATOM 765 C CA . PHE A 1 92 ? 11.732 -7.611 -1.930 1.00 95.31 92 PHE A CA 1
ATOM 766 C C . PHE A 1 92 ? 12.606 -8.419 -2.895 1.00 95.31 92 PHE A C 1
ATOM 768 O O . PHE A 1 92 ? 12.459 -9.636 -2.947 1.00 95.31 92 PHE A O 1
ATOM 775 N N . SER A 1 93 ? 13.562 -7.795 -3.595 1.00 92.69 93 SER A N 1
ATOM 776 C CA . SER A 1 93 ? 14.494 -8.506 -4.485 1.00 92.69 93 SER A CA 1
ATOM 777 C C . SER A 1 93 ? 15.393 -9.511 -3.759 1.00 92.69 93 SER A C 1
ATOM 779 O O . SER A 1 93 ? 15.961 -10.391 -4.396 1.00 92.69 93 SER A O 1
ATOM 781 N N . ASN A 1 94 ? 15.544 -9.379 -2.438 1.00 91.31 94 ASN A N 1
ATOM 782 C CA . ASN A 1 94 ? 16.358 -10.277 -1.619 1.00 91.31 94 ASN A CA 1
ATOM 783 C C . ASN A 1 94 ? 15.544 -11.413 -0.972 1.00 91.31 94 ASN A C 1
ATOM 785 O O . ASN A 1 94 ? 16.108 -12.212 -0.225 1.00 91.31 94 ASN A O 1
ATOM 789 N N . LEU A 1 95 ? 14.229 -11.488 -1.211 1.00 93.56 95 LEU A N 1
ATOM 790 C CA . LEU A 1 95 ? 13.374 -12.520 -0.626 1.00 93.56 95 LEU A CA 1
ATOM 791 C C . LEU A 1 95 ? 13.416 -13.812 -1.451 1.00 93.56 95 LEU A C 1
ATOM 793 O O . LEU A 1 95 ? 13.184 -13.809 -2.654 1.00 93.56 95 LEU A O 1
ATOM 797 N N . GLU A 1 96 ? 13.634 -14.949 -0.786 1.00 89.81 96 GLU A N 1
ATOM 798 C CA . GLU A 1 96 ? 13.889 -16.238 -1.452 1.00 89.81 96 GLU A CA 1
ATOM 799 C C . GLU A 1 96 ? 12.745 -16.764 -2.339 1.00 89.81 96 GLU A C 1
ATOM 801 O O . GLU A 1 96 ? 12.983 -17.607 -3.204 1.00 89.81 96 GLU A O 1
ATOM 806 N N . HIS A 1 97 ? 11.500 -16.345 -2.111 1.00 88.38 97 HIS A N 1
ATOM 807 C CA . HIS A 1 97 ? 10.319 -16.803 -2.859 1.00 88.38 97 HIS A CA 1
ATOM 808 C C . HIS A 1 97 ? 9.980 -15.920 -4.069 1.00 88.38 97 HIS A C 1
ATOM 810 O O . HIS A 1 97 ? 9.103 -16.284 -4.855 1.00 88.38 97 HIS A O 1
ATOM 816 N N . VAL A 1 98 ? 10.691 -14.803 -4.240 1.00 91.50 98 VAL A N 1
ATOM 817 C CA . VAL A 1 98 ? 10.577 -13.919 -5.401 1.00 91.50 98 VAL A CA 1
ATOM 818 C C . VAL A 1 98 ? 11.448 -14.473 -6.528 1.00 91.50 98 VAL A C 1
ATOM 820 O O . VAL A 1 98 ? 12.634 -14.736 -6.338 1.00 91.50 98 VAL A O 1
ATOM 823 N N . VAL A 1 99 ? 10.850 -14.689 -7.700 1.00 91.56 99 VAL A N 1
ATOM 824 C CA . VAL A 1 99 ? 11.560 -15.103 -8.925 1.00 91.56 99 VAL A CA 1
ATOM 825 C C . VAL A 1 99 ? 12.011 -13.880 -9.703 1.00 91.56 99 VAL A C 1
ATOM 827 O O . VAL A 1 99 ? 13.138 -13.831 -10.188 1.00 91.56 99 VAL A O 1
ATOM 830 N N . ASN A 1 100 ? 11.122 -12.899 -9.815 1.00 91.88 100 ASN A N 1
ATOM 831 C CA . ASN A 1 100 ? 11.344 -11.693 -10.589 1.00 91.88 100 ASN A CA 1
ATOM 832 C C . ASN A 1 100 ? 10.647 -10.518 -9.908 1.00 91.88 100 ASN A C 1
ATOM 834 O O . ASN A 1 100 ? 9.583 -10.666 -9.303 1.00 91.88 100 ASN A O 1
ATOM 838 N N . ILE A 1 101 ? 11.248 -9.341 -10.016 1.00 92.88 101 ILE A N 1
ATOM 839 C CA . ILE A 1 101 ? 10.674 -8.104 -9.508 1.00 92.88 101 ILE A CA 1
ATOM 840 C C . ILE A 1 101 ? 11.027 -6.967 -10.453 1.00 92.88 101 ILE A C 1
ATOM 842 O O . ILE A 1 101 ? 12.179 -6.796 -10.843 1.00 92.88 101 ILE A O 1
ATOM 846 N N . ASN A 1 102 ? 10.028 -6.168 -10.817 1.00 91.75 102 ASN A N 1
ATOM 847 C CA . ASN A 1 102 ? 10.195 -5.066 -11.753 1.00 91.75 102 ASN A CA 1
ATOM 848 C C . ASN A 1 102 ? 9.644 -3.762 -11.180 1.00 91.75 102 ASN A C 1
ATOM 850 O O . ASN A 1 102 ? 8.593 -3.733 -10.537 1.00 91.75 102 ASN A O 1
ATOM 854 N N . LYS A 1 103 ? 10.366 -2.666 -11.436 1.00 90.44 103 LYS A N 1
ATOM 855 C CA . LYS A 1 103 ? 9.895 -1.300 -11.165 1.00 90.44 103 LYS A CA 1
ATOM 856 C C . LYS A 1 103 ? 9.250 -0.724 -12.413 1.00 90.44 103 LYS A C 1
ATOM 858 O O . LYS A 1 103 ? 9.822 -0.840 -13.496 1.00 90.44 103 LYS A O 1
ATOM 863 N N . ASP A 1 104 ? 8.164 0.025 -12.226 1.00 87.94 104 ASP A N 1
ATOM 864 C CA . ASP A 1 104 ? 7.432 0.659 -13.328 1.00 87.94 104 ASP A CA 1
ATOM 865 C C . ASP A 1 104 ? 7.096 -0.387 -14.407 1.00 87.94 104 ASP A C 1
ATOM 867 O O . ASP A 1 104 ? 7.556 -0.310 -15.551 1.00 87.94 104 ASP A O 1
ATOM 871 N N . GLU A 1 105 ? 6.356 -1.414 -13.998 1.00 90.19 105 GLU A N 1
ATOM 872 C CA . GLU A 1 105 ? 5.905 -2.501 -14.861 1.00 90.19 105 GLU A CA 1
ATOM 873 C C . GLU A 1 105 ? 4.596 -2.132 -15.556 1.00 90.19 105 GLU A C 1
ATOM 875 O O . GLU A 1 105 ? 3.732 -1.490 -14.963 1.00 90.19 105 GLU A O 1
ATOM 880 N N . LYS A 1 106 ? 4.453 -2.493 -16.833 1.00 88.62 106 LYS A N 1
ATOM 881 C CA . LYS A 1 106 ? 3.282 -2.118 -17.630 1.00 88.62 106 LYS A CA 1
ATOM 882 C C . LYS A 1 106 ? 2.408 -3.342 -17.869 1.00 88.62 106 LYS A C 1
ATOM 884 O O . LYS A 1 106 ? 2.296 -3.823 -18.990 1.00 88.62 106 LYS A O 1
ATOM 889 N N . VAL A 1 107 ? 1.788 -3.828 -16.795 1.00 89.44 107 VAL A N 1
ATOM 890 C CA . VAL A 1 107 ? 0.813 -4.934 -16.862 1.00 89.44 107 VAL A CA 1
ATOM 891 C C . VAL A 1 107 ? -0.571 -4.469 -17.323 1.00 89.44 107 VAL A C 1
ATOM 893 O O . VAL A 1 107 ? -1.329 -5.249 -17.888 1.00 89.44 107 VAL A O 1
ATOM 896 N N . ILE A 1 108 ? -0.894 -3.186 -17.125 1.00 87.25 108 ILE A N 1
ATOM 897 C CA . ILE A 1 108 ? -2.155 -2.562 -17.535 1.00 87.25 108 ILE A CA 1
ATOM 898 C C . ILE A 1 108 ? -1.884 -1.489 -18.597 1.00 87.25 108 ILE A C 1
ATOM 900 O O . ILE A 1 108 ? -0.922 -0.723 -18.527 1.00 87.25 108 ILE A O 1
ATOM 904 N N . ASN A 1 109 ? -2.775 -1.377 -19.582 1.00 80.75 109 ASN A N 1
ATOM 905 C CA . ASN A 1 109 ? -2.719 -0.288 -20.556 1.00 80.75 109 ASN A CA 1
ATOM 906 C C . ASN A 1 109 ? -2.960 1.073 -19.885 1.00 80.75 109 ASN A C 1
ATOM 908 O O . ASN A 1 109 ? -3.934 1.244 -19.159 1.00 80.75 109 ASN A O 1
ATOM 912 N N . ASN A 1 110 ? -2.120 2.067 -20.189 1.00 79.25 110 ASN A N 1
ATOM 913 C CA . ASN A 1 110 ? -2.189 3.429 -19.636 1.00 79.25 110 ASN A CA 1
ATOM 914 C C . ASN A 1 110 ? -1.978 3.540 -18.116 1.00 79.25 110 ASN A C 1
ATOM 916 O O . ASN A 1 110 ? -2.202 4.608 -17.548 1.00 79.25 110 ASN A O 1
ATOM 920 N N . HIS A 1 111 ? -1.502 2.481 -17.460 1.00 85.25 111 HIS A N 1
ATOM 921 C CA . HIS A 1 111 ? -1.135 2.500 -16.049 1.00 85.25 111 HIS A CA 1
ATOM 922 C C . HIS A 1 111 ? 0.196 1.784 -15.847 1.00 85.25 111 HIS A C 1
ATOM 924 O O . HIS A 1 111 ? 0.455 0.740 -16.437 1.00 85.25 111 HIS A O 1
ATOM 930 N N . TRP A 1 112 ? 1.059 2.368 -15.027 1.00 88.12 112 TRP A N 1
ATOM 931 C CA . TRP A 1 112 ? 2.369 1.804 -14.731 1.00 88.12 112 TRP A CA 1
ATOM 932 C C . TRP A 1 112 ? 2.383 1.384 -13.267 1.00 88.12 112 TRP A C 1
ATOM 934 O O . TRP A 1 112 ? 2.318 2.226 -12.369 1.00 88.12 112 TRP A O 1
ATOM 944 N N . THR A 1 113 ? 2.483 0.080 -13.050 1.00 91.69 113 THR A N 1
ATOM 945 C CA . THR A 1 113 ? 2.556 -0.551 -11.740 1.00 91.69 113 THR A CA 1
ATOM 946 C C . THR A 1 113 ? 3.886 -0.196 -11.077 1.00 91.69 113 THR A C 1
ATOM 948 O O . THR A 1 113 ? 4.948 -0.493 -11.636 1.00 91.69 113 THR A O 1
ATOM 951 N N . PRO A 1 114 ? 3.881 0.433 -9.889 1.00 91.44 114 PRO A N 1
ATOM 952 C CA . PRO A 1 114 ? 5.114 0.859 -9.235 1.00 91.44 114 PRO A CA 1
ATOM 953 C C . PRO A 1 114 ? 6.084 -0.294 -8.971 1.00 91.44 114 PRO A C 1
ATOM 955 O O . PRO A 1 114 ? 7.266 -0.173 -9.302 1.00 91.44 114 PRO A O 1
ATOM 958 N N . ILE A 1 115 ? 5.588 -1.394 -8.402 1.00 94.50 115 ILE A N 1
ATOM 959 C CA . ILE A 1 115 ? 6.346 -2.626 -8.172 1.00 94.50 115 ILE A CA 1
ATOM 960 C C . ILE A 1 115 ? 5.477 -3.806 -8.593 1.00 94.50 115 ILE A C 1
ATOM 962 O O . ILE A 1 115 ? 4.342 -3.928 -8.141 1.00 94.50 115 ILE A O 1
ATOM 966 N N . TYR A 1 116 ? 6.025 -4.671 -9.435 1.00 95.69 116 TYR A N 1
ATOM 967 C CA . TYR A 1 116 ? 5.408 -5.927 -9.843 1.00 95.69 116 TYR A CA 1
ATOM 968 C C . TYR A 1 116 ? 6.315 -7.086 -9.446 1.00 95.69 116 TYR A C 1
ATOM 970 O O . TYR A 1 116 ? 7.526 -7.016 -9.667 1.00 95.69 116 TYR A O 1
ATOM 978 N N . VAL A 1 117 ? 5.737 -8.113 -8.832 1.00 96.38 117 VAL A N 1
ATOM 979 C CA . VAL A 1 117 ? 6.455 -9.255 -8.258 1.00 96.38 117 VAL A CA 1
ATOM 980 C C . VAL A 1 117 ? 5.915 -10.541 -8.867 1.00 96.38 117 VAL A C 1
ATOM 982 O O . VAL A 1 117 ? 4.703 -10.728 -8.919 1.00 96.38 117 VAL A O 1
ATOM 985 N N . GLU A 1 118 ? 6.811 -11.432 -9.287 1.00 95.06 118 GLU A N 1
ATOM 986 C CA . GLU A 1 118 ? 6.487 -12.794 -9.720 1.00 95.06 118 GLU A CA 1
ATOM 987 C C . GLU A 1 118 ? 7.084 -13.793 -8.729 1.00 95.06 118 GLU A C 1
ATOM 989 O O . GLU A 1 118 ? 8.263 -13.711 -8.359 1.00 95.06 118 GLU A O 1
ATOM 994 N N . PHE A 1 119 ? 6.268 -14.749 -8.300 1.00 94.62 119 PHE A N 1
ATOM 995 C CA . PHE A 1 119 ? 6.622 -15.737 -7.290 1.00 94.62 119 PHE A CA 1
ATOM 996 C C . PHE A 1 119 ? 6.938 -17.105 -7.905 1.00 94.62 119 PHE A C 1
ATOM 998 O O . PHE A 1 119 ? 6.578 -17.421 -9.041 1.00 94.62 119 PHE A O 1
ATOM 1005 N N . LYS A 1 120 ? 7.596 -17.972 -7.124 1.00 89.81 120 LYS A N 1
ATOM 1006 C CA . LYS A 1 120 ? 7.968 -19.339 -7.551 1.00 89.81 120 LYS A CA 1
ATOM 1007 C C . LYS A 1 120 ? 6.778 -20.236 -7.902 1.00 89.81 120 LYS A C 1
ATOM 1009 O O . LYS A 1 120 ? 6.948 -21.182 -8.663 1.00 89.81 120 LYS A O 1
ATOM 1014 N N . ASN A 1 121 ? 5.602 -19.960 -7.348 1.00 88.12 121 ASN A N 1
ATOM 1015 C CA . ASN A 1 121 ? 4.356 -20.679 -7.622 1.00 88.12 121 ASN A CA 1
ATOM 1016 C C . ASN A 1 121 ? 3.612 -20.153 -8.867 1.00 88.12 121 ASN A C 1
ATOM 1018 O O . ASN A 1 121 ? 2.470 -20.543 -9.082 1.00 88.12 121 ASN A O 1
ATOM 1022 N N . SER A 1 122 ? 4.245 -19.288 -9.669 1.00 84.75 122 SER A N 1
ATOM 1023 C CA . SER A 1 122 ? 3.653 -18.631 -10.844 1.00 84.75 122 SER A CA 1
ATOM 1024 C C . SER A 1 122 ? 2.531 -17.637 -10.535 1.00 84.75 122 SER A C 1
ATOM 1026 O O . SER A 1 122 ? 1.906 -17.133 -11.465 1.00 84.75 122 SER A O 1
ATOM 1028 N N . GLU A 1 123 ? 2.297 -17.309 -9.263 1.00 91.38 123 GLU A N 1
ATOM 1029 C CA . GLU A 1 123 ? 1.465 -16.167 -8.897 1.00 91.38 123 GLU A CA 1
ATOM 1030 C C . GLU A 1 123 ? 2.241 -14.862 -9.075 1.00 91.38 123 GLU A C 1
ATOM 1032 O O . GLU A 1 123 ? 3.477 -14.819 -9.042 1.00 91.38 123 GLU A O 1
ATOM 1037 N N . SER A 1 124 ? 1.494 -13.775 -9.214 1.00 94.38 124 SER A N 1
ATOM 1038 C CA . SER A 1 124 ? 2.042 -12.433 -9.338 1.00 94.38 124 SER A CA 1
ATOM 1039 C C . SER A 1 124 ? 1.258 -11.439 -8.497 1.00 94.38 124 SER A C 1
ATOM 1041 O O . SER A 1 124 ? 0.053 -11.590 -8.292 1.00 94.38 124 SER A O 1
ATOM 1043 N N . LEU A 1 125 ? 1.948 -10.399 -8.039 1.00 95.88 125 LEU A N 1
ATOM 1044 C CA . LEU A 1 125 ? 1.376 -9.329 -7.234 1.00 95.88 125 LEU A CA 1
ATOM 1045 C C . LEU A 1 125 ? 1.790 -7.973 -7.797 1.00 95.88 125 LEU A C 1
ATOM 1047 O O . LEU A 1 125 ? 2.976 -7.685 -7.980 1.00 95.88 125 LEU A O 1
ATOM 1051 N N . ALA A 1 126 ? 0.800 -7.115 -8.009 1.00 96.25 126 ALA A N 1
ATOM 1052 C CA . ALA A 1 126 ? 1.014 -5.693 -8.193 1.00 96.25 126 ALA A CA 1
ATOM 1053 C C . ALA A 1 126 ? 1.016 -4.977 -6.837 1.00 96.25 126 ALA A C 1
ATOM 1055 O O . ALA A 1 126 ? 0.157 -5.214 -5.989 1.00 96.25 126 ALA A O 1
ATOM 1056 N N . ILE A 1 127 ? 1.962 -4.064 -6.635 1.00 96.19 127 ILE A N 1
ATOM 1057 C CA . ILE A 1 127 ? 2.018 -3.223 -5.441 1.00 96.19 127 ILE A CA 1
ATOM 1058 C C . ILE A 1 127 ? 1.876 -1.764 -5.860 1.00 96.19 127 ILE A C 1
ATOM 1060 O O . ILE A 1 127 ? 2.766 -1.172 -6.482 1.00 96.19 127 ILE A O 1
ATOM 1064 N N . GLU A 1 128 ? 0.758 -1.167 -5.462 1.00 94.00 128 GLU A N 1
ATOM 1065 C CA . GLU A 1 128 ? 0.506 0.257 -5.613 1.00 94.00 128 GLU A CA 1
ATOM 1066 C C . GLU A 1 128 ? 1.098 1.038 -4.444 1.00 94.00 128 GLU A C 1
ATOM 1068 O O . GLU A 1 128 ? 0.845 0.756 -3.275 1.00 94.00 128 GLU A O 1
ATOM 1073 N N . ILE A 1 129 ? 1.866 2.077 -4.762 1.00 92.50 129 ILE A N 1
ATOM 1074 C CA . ILE A 1 129 ? 2.414 3.006 -3.773 1.00 92.50 129 ILE A CA 1
ATOM 1075 C C . ILE A 1 129 ? 1.727 4.344 -3.993 1.00 92.50 129 ILE A C 1
ATOM 1077 O O . ILE A 1 129 ? 1.861 4.942 -5.066 1.00 92.50 129 ILE A O 1
ATOM 1081 N N . VAL A 1 130 ? 1.010 4.844 -2.993 1.00 90.31 130 VAL A N 1
ATOM 1082 C CA . VAL A 1 130 ? 0.163 6.038 -3.139 1.00 90.31 130 VAL A CA 1
ATOM 1083 C C . VAL A 1 130 ? 0.248 6.948 -1.932 1.00 90.31 130 VAL A C 1
ATOM 1085 O O . VAL A 1 130 ? 0.640 6.523 -0.859 1.00 90.31 130 VAL A O 1
ATOM 1088 N N . ASP A 1 131 ? -0.129 8.210 -2.093 1.00 87.88 131 ASP A N 1
ATOM 1089 C CA . ASP A 1 131 ? -0.223 9.172 -0.997 1.00 87.88 131 ASP A CA 1
ATOM 1090 C C . ASP A 1 131 ? -1.670 9.677 -0.854 1.00 87.88 131 ASP A C 1
ATOM 1092 O O . ASP A 1 131 ? -2.598 9.193 -1.506 1.00 87.88 131 ASP A O 1
ATOM 1096 N N . LYS A 1 132 ? -1.882 10.674 0.008 1.00 87.94 132 LYS A N 1
ATOM 1097 C CA . LYS A 1 132 ? -3.202 11.274 0.258 1.00 87.94 132 LYS A CA 1
ATOM 1098 C C . LYS A 1 132 ? -3.854 11.974 -0.939 1.00 87.94 132 LYS A C 1
ATOM 1100 O O . LYS A 1 132 ? -4.991 12.416 -0.804 1.00 87.94 132 LYS A O 1
ATOM 1105 N N . THR A 1 133 ? -3.151 12.140 -2.059 1.00 86.50 133 THR A N 1
ATOM 1106 C CA . THR A 1 133 ? -3.662 12.860 -3.234 1.00 86.50 133 THR A CA 1
ATOM 1107 C C . THR A 1 133 ? -4.482 11.987 -4.175 1.00 86.50 133 THR A C 1
ATOM 1109 O O . THR A 1 133 ? -5.184 12.540 -5.019 1.00 86.50 133 THR A O 1
ATOM 1112 N N . ILE A 1 134 ? -4.437 10.657 -4.027 1.00 88.25 134 ILE A N 1
ATOM 1113 C CA . ILE A 1 134 ? -5.225 9.759 -4.873 1.00 88.25 134 ILE A CA 1
ATOM 1114 C C . ILE A 1 134 ? -6.728 9.922 -4.615 1.00 88.25 134 ILE A C 1
ATOM 1116 O O . ILE A 1 134 ? -7.192 9.948 -3.470 1.00 88.25 134 ILE A O 1
ATOM 1120 N N . SER A 1 135 ? -7.491 10.031 -5.697 1.00 88.88 135 SER A N 1
ATOM 1121 C CA . SER A 1 135 ? -8.945 10.152 -5.663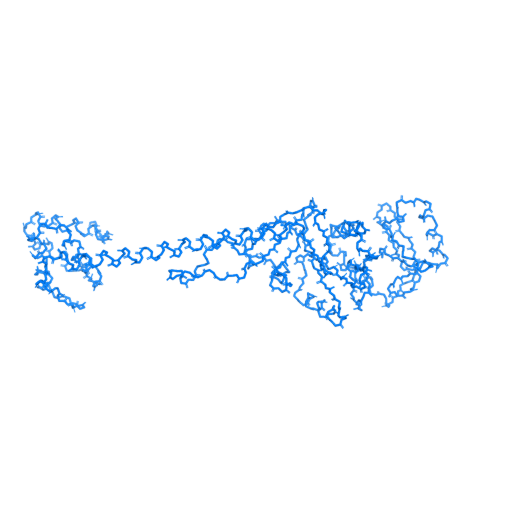 1.00 88.88 135 SER A CA 1
ATOM 1122 C C . SER A 1 135 ? -9.647 8.796 -5.587 1.00 88.88 135 SER A C 1
ATOM 1124 O O . SER A 1 135 ? -9.080 7.747 -5.897 1.00 88.88 135 SER A O 1
ATOM 1126 N N . SER A 1 136 ? -10.931 8.820 -5.222 1.00 92.00 136 SER A N 1
ATOM 1127 C CA . SER A 1 136 ? -11.758 7.613 -5.204 1.00 92.00 136 SER A CA 1
ATOM 1128 C C . SER A 1 136 ? -11.937 6.981 -6.569 1.00 92.00 136 SER A C 1
ATOM 1130 O O . SER A 1 136 ? -11.850 5.762 -6.684 1.00 92.00 136 SER A O 1
ATOM 1132 N N . LYS A 1 137 ? -12.120 7.817 -7.592 1.00 90.44 137 LYS A N 1
ATOM 1133 C CA . LYS A 1 137 ? -12.194 7.372 -8.976 1.00 90.44 137 LYS A CA 1
ATOM 1134 C C . LYS A 1 137 ? -10.916 6.639 -9.378 1.00 90.44 137 LYS A C 1
ATOM 1136 O O . LYS A 1 137 ? -11.005 5.497 -9.791 1.00 90.44 137 LYS A O 1
ATOM 1141 N N . GLU A 1 138 ? -9.747 7.246 -9.171 1.00 88.75 138 GLU A N 1
ATOM 1142 C CA . GLU A 1 138 ? -8.467 6.610 -9.518 1.00 88.75 138 GLU A CA 1
ATOM 1143 C C . GLU A 1 138 ? -8.260 5.285 -8.776 1.00 88.75 138 GLU A C 1
ATOM 1145 O O . GLU A 1 138 ? -7.813 4.315 -9.374 1.00 88.75 138 GLU A O 1
ATOM 1150 N N . THR A 1 139 ? -8.598 5.214 -7.484 1.00 91.75 139 THR A N 1
ATOM 1151 C CA . THR A 1 139 ? -8.486 3.957 -6.724 1.00 91.75 139 THR A CA 1
ATOM 1152 C C . THR A 1 139 ? -9.393 2.861 -7.285 1.00 91.75 139 THR A C 1
ATOM 1154 O O . THR A 1 139 ? -8.952 1.723 -7.413 1.00 91.75 139 THR A O 1
ATOM 1157 N N . ASN A 1 140 ? -10.644 3.189 -7.615 1.00 91.38 140 ASN A N 1
ATOM 1158 C CA . ASN A 1 140 ? -11.590 2.221 -8.169 1.00 91.38 140 ASN A CA 1
ATOM 1159 C C . ASN A 1 140 ? -11.173 1.785 -9.575 1.00 91.38 140 ASN A C 1
ATOM 1161 O O . ASN A 1 140 ? -11.069 0.589 -9.812 1.00 91.38 140 ASN A O 1
ATOM 1165 N N . ASP A 1 141 ? -10.836 2.739 -10.448 1.00 91.31 141 ASP A N 1
ATOM 1166 C CA . ASP A 1 141 ? -10.380 2.467 -11.811 1.00 91.31 141 ASP A CA 1
ATOM 1167 C C . ASP A 1 141 ? -9.161 1.519 -11.790 1.00 91.31 141 ASP A C 1
ATOM 1169 O O . ASP A 1 141 ? -9.131 0.536 -12.522 1.00 91.31 141 ASP A O 1
ATOM 1173 N N . ILE A 1 142 ? -8.178 1.756 -10.909 1.00 91.88 142 ILE A N 1
ATOM 1174 C CA . ILE A 1 142 ? -6.999 0.883 -10.765 1.00 91.88 142 ILE A CA 1
ATOM 1175 C C . ILE A 1 142 ? -7.383 -0.518 -10.263 1.00 91.88 142 ILE A C 1
ATOM 1177 O O . ILE A 1 142 ? -6.914 -1.507 -10.823 1.00 91.88 142 ILE A O 1
ATOM 1181 N N . ASN A 1 143 ? -8.224 -0.624 -9.227 1.00 92.38 143 ASN A N 1
ATOM 1182 C CA . ASN A 1 143 ? -8.659 -1.928 -8.712 1.00 92.38 143 ASN A CA 1
ATOM 1183 C C . ASN A 1 143 ? -9.407 -2.735 -9.785 1.00 92.38 143 ASN A C 1
ATOM 1185 O O . ASN A 1 143 ? -9.132 -3.921 -9.945 1.00 92.38 143 ASN A O 1
ATOM 1189 N N . ASP A 1 144 ? -10.301 -2.093 -10.541 1.00 92.56 144 ASP A N 1
ATOM 1190 C CA . ASP A 1 144 ? -11.056 -2.736 -11.618 1.00 92.56 144 ASP A CA 1
ATOM 1191 C C . ASP A 1 144 ? -10.120 -3.217 -12.737 1.00 92.56 144 ASP A C 1
ATOM 1193 O O . ASP A 1 144 ? -10.293 -4.312 -13.271 1.00 92.56 144 ASP A O 1
ATOM 1197 N N . LEU A 1 145 ? -9.092 -2.433 -13.082 1.00 93.81 145 LEU A N 1
ATOM 1198 C CA . LEU A 1 145 ? -8.100 -2.818 -14.089 1.00 93.81 145 LEU A CA 1
ATOM 1199 C C . LEU A 1 145 ? -7.301 -4.061 -13.674 1.00 93.81 145 LEU A C 1
ATOM 1201 O O . LEU A 1 145 ? -7.108 -4.943 -14.508 1.00 93.81 145 LEU A O 1
ATOM 1205 N N . TYR A 1 146 ? -6.876 -4.159 -12.411 1.00 94.50 146 TYR A N 1
ATOM 1206 C CA . TYR A 1 146 ? -6.193 -5.354 -11.903 1.00 94.50 146 TYR A CA 1
ATOM 1207 C C . TYR A 1 146 ? -7.131 -6.563 -11.802 1.00 94.50 146 TYR A C 1
ATOM 1209 O O . TYR A 1 146 ? -6.768 -7.654 -12.240 1.00 94.50 146 TYR A O 1
ATOM 1217 N N . ALA A 1 147 ? -8.359 -6.366 -11.315 1.00 92.88 147 ALA A N 1
ATOM 1218 C CA . ALA A 1 147 ? -9.356 -7.431 -11.213 1.00 92.88 147 ALA A CA 1
ATOM 1219 C C . ALA A 1 147 ? -9.705 -8.038 -12.584 1.00 92.88 147 ALA A C 1
ATOM 1221 O O . ALA A 1 147 ? -9.833 -9.252 -12.710 1.00 92.88 147 ALA A O 1
ATOM 1222 N N . ASN A 1 148 ? -9.793 -7.215 -13.634 1.00 94.12 148 ASN A N 1
ATOM 1223 C CA . ASN A 1 148 ? -10.032 -7.682 -15.005 1.00 94.12 148 ASN A CA 1
ATOM 1224 C C . ASN A 1 148 ? -8.893 -8.544 -15.578 1.00 94.12 148 ASN A C 1
ATOM 1226 O O . ASN A 1 148 ? -9.102 -9.236 -16.574 1.00 94.12 148 ASN A O 1
ATOM 1230 N N . LEU A 1 149 ? -7.699 -8.486 -14.983 1.00 92.81 149 LEU A N 1
ATOM 1231 C CA . LEU A 1 149 ? -6.539 -9.295 -15.358 1.00 92.81 149 LEU A CA 1
ATOM 1232 C C . LEU A 1 149 ? -6.340 -10.512 -14.445 1.00 92.81 149 LEU A C 1
ATOM 1234 O O . LEU A 1 149 ? -5.344 -11.208 -14.611 1.00 92.81 149 LEU A O 1
ATOM 1238 N N . ASP A 1 150 ? -7.248 -10.750 -13.490 1.00 92.25 150 ASP A N 1
ATOM 1239 C CA . ASP A 1 150 ? -7.082 -11.751 -12.425 1.00 92.25 150 ASP A CA 1
ATOM 1240 C C . ASP A 1 150 ? -5.746 -11.584 -11.672 1.00 92.25 150 ASP A C 1
ATOM 1242 O O . ASP A 1 150 ? -5.074 -12.543 -11.298 1.00 92.25 150 ASP A O 1
ATOM 1246 N N . LEU A 1 151 ? -5.323 -10.325 -11.498 1.00 92.81 151 LEU A N 1
ATOM 1247 C CA . LEU A 1 151 ? -4.059 -9.968 -10.866 1.00 92.81 151 LEU A CA 1
ATOM 1248 C C . LEU A 1 151 ? -4.314 -9.390 -9.474 1.00 92.81 151 LEU A C 1
ATOM 1250 O O . LEU A 1 151 ? -5.018 -8.390 -9.319 1.00 92.81 151 LEU A O 1
ATOM 1254 N N . ASN A 1 152 ? -3.688 -9.985 -8.458 1.00 92.56 152 ASN A N 1
ATOM 1255 C CA . ASN A 1 152 ? -3.736 -9.462 -7.098 1.00 92.56 152 ASN A CA 1
ATOM 1256 C C . ASN A 1 152 ? -3.052 -8.093 -7.015 1.00 92.56 152 ASN A C 1
ATOM 1258 O O . ASN A 1 152 ? -1.993 -7.870 -7.612 1.00 92.56 152 ASN A O 1
ATOM 1262 N N . VAL A 1 153 ? -3.642 -7.187 -6.230 1.00 93.88 153 VAL A N 1
ATOM 1263 C CA . VAL A 1 153 ? -3.076 -5.866 -5.950 1.00 93.88 153 VAL A CA 1
ATOM 1264 C C . VAL A 1 153 ? -3.103 -5.552 -4.461 1.00 93.88 153 VAL A C 1
ATOM 1266 O O . VAL A 1 153 ? -4.160 -5.539 -3.829 1.00 93.88 153 VAL A O 1
ATOM 1269 N N . ASP A 1 154 ? -1.936 -5.207 -3.925 1.00 94.69 154 ASP A N 1
ATOM 1270 C CA . ASP A 1 154 ? -1.787 -4.653 -2.584 1.00 94.69 154 ASP A CA 1
ATOM 1271 C C . ASP A 1 154 ? -1.319 -3.202 -2.628 1.00 94.69 154 ASP A C 1
ATOM 1273 O O . ASP A 1 154 ? -0.721 -2.727 -3.592 1.00 94.69 154 ASP A O 1
ATOM 1277 N N . TRP A 1 155 ? -1.623 -2.464 -1.563 1.00 94.94 155 TRP A N 1
ATOM 1278 C CA . TRP A 1 155 ? -1.428 -1.020 -1.521 1.00 94.94 155 TRP A CA 1
ATOM 1279 C C . TRP A 1 155 ? -0.598 -0.613 -0.307 1.00 94.94 155 TRP A C 1
ATOM 1281 O O . TRP A 1 155 ? -0.935 -0.939 0.833 1.00 94.94 155 TRP A O 1
ATOM 1291 N N . ILE A 1 156 ? 0.438 0.186 -0.549 1.00 95.38 156 ILE A N 1
ATOM 1292 C CA . ILE A 1 156 ? 1.253 0.836 0.477 1.00 95.38 156 ILE A CA 1
ATOM 1293 C C . ILE A 1 156 ? 0.986 2.340 0.425 1.00 95.38 156 ILE A C 1
ATOM 1295 O O . ILE A 1 156 ? 1.158 2.997 -0.607 1.00 95.38 156 ILE A O 1
ATOM 1299 N N . VAL A 1 157 ? 0.570 2.901 1.559 1.00 93.38 157 VAL A N 1
ATOM 1300 C CA . VAL A 1 157 ? 0.263 4.326 1.681 1.00 93.38 157 VAL A CA 1
ATOM 1301 C C . VAL A 1 157 ? 1.461 5.079 2.246 1.00 93.38 157 VAL A C 1
ATOM 1303 O O . VAL A 1 157 ? 1.917 4.834 3.355 1.00 93.38 157 VAL A O 1
ATOM 1306 N N . VAL A 1 158 ? 1.937 6.057 1.496 1.00 90.88 158 VAL A N 1
ATOM 1307 C CA . VAL A 1 158 ? 2.936 7.032 1.911 1.00 90.88 158 VAL A CA 1
ATOM 1308 C C . VAL A 1 158 ? 2.274 8.107 2.754 1.00 90.88 158 VAL A C 1
ATOM 1310 O O . VAL A 1 158 ? 1.505 8.921 2.232 1.00 90.88 158 VAL A O 1
ATOM 1313 N N . ASP A 1 159 ? 2.578 8.118 4.048 1.00 88.44 159 ASP A N 1
ATOM 1314 C CA . ASP A 1 159 ? 2.111 9.144 4.976 1.00 88.44 159 ASP A CA 1
ATOM 1315 C C . ASP A 1 159 ? 2.848 9.072 6.315 1.00 88.44 159 ASP A C 1
ATOM 1317 O O . ASP A 1 159 ? 3.571 8.122 6.600 1.00 88.44 159 ASP A O 1
ATOM 1321 N N . ASN A 1 160 ? 2.605 10.059 7.171 1.00 87.19 160 ASN A N 1
ATOM 1322 C CA . ASN A 1 160 ? 3.038 10.001 8.555 1.00 87.19 160 ASN A CA 1
ATOM 1323 C C . ASN A 1 160 ? 2.288 8.902 9.321 1.00 87.19 160 ASN A C 1
ATOM 1325 O O . ASN A 1 160 ? 1.060 8.753 9.200 1.00 87.19 160 ASN A O 1
ATOM 1329 N N . ILE A 1 161 ? 3.007 8.221 10.213 1.00 87.12 161 ILE A N 1
ATOM 1330 C CA . ILE A 1 161 ? 2.455 7.301 11.216 1.00 87.12 161 ILE A CA 1
ATOM 1331 C C . ILE A 1 161 ? 1.910 8.163 12.363 1.00 87.12 161 ILE A C 1
ATOM 1333 O O . ILE A 1 161 ? 2.338 8.131 13.515 1.00 87.12 161 ILE A O 1
ATOM 1337 N N . SER A 1 162 ? 0.936 9.001 12.019 1.00 76.19 162 SER A N 1
ATOM 1338 C CA . SER A 1 162 ? 0.029 9.601 12.987 1.00 76.19 162 SER A CA 1
ATOM 1339 C C . SER A 1 162 ? -0.984 8.527 13.359 1.00 76.19 162 SER A C 1
ATOM 1341 O O . SER A 1 162 ? -1.544 7.864 12.486 1.00 76.19 162 SER A O 1
ATOM 1343 N N . THR A 1 163 ? -1.157 8.270 14.653 1.00 67.88 163 THR A N 1
ATOM 1344 C CA . THR A 1 163 ? -2.004 7.180 15.141 1.00 67.88 163 THR A CA 1
ATOM 1345 C C . THR A 1 163 ? -3.442 7.397 14.679 1.00 67.88 163 THR A C 1
ATOM 1347 O O . THR A 1 163 ? -4.188 8.199 15.239 1.00 67.88 163 THR A O 1
ATOM 1350 N N . ILE A 1 164 ? -3.833 6.683 13.620 1.00 81.50 164 ILE A N 1
ATOM 1351 C CA . ILE A 1 164 ? -5.233 6.493 13.265 1.00 81.50 164 ILE A CA 1
ATOM 1352 C C . ILE A 1 164 ? -5.839 5.791 14.476 1.00 81.50 164 ILE A C 1
ATOM 1354 O O . ILE A 1 164 ? -5.471 4.660 14.779 1.00 81.50 164 ILE A O 1
ATOM 1358 N N . LYS A 1 165 ? -6.670 6.512 15.227 1.00 83.81 165 LYS A N 1
ATOM 1359 C CA . LYS A 1 165 ? -7.462 5.945 16.328 1.00 83.81 165 LYS A CA 1
ATOM 1360 C C . LYS A 1 165 ? -8.854 5.541 15.863 1.00 83.81 165 LYS A C 1
ATOM 1362 O O . LYS A 1 165 ? -9.457 4.640 16.427 1.00 83.81 165 LYS A O 1
ATOM 1367 N N . TYR A 1 166 ? -9.360 6.266 14.868 1.00 88.12 166 TYR A N 1
ATOM 1368 C CA . TYR A 1 166 ? -10.673 6.051 14.293 1.00 88.12 166 TYR A CA 1
ATOM 1369 C C . TYR A 1 166 ? -10.577 6.070 12.776 1.00 88.12 166 TYR A C 1
ATOM 1371 O O . TYR A 1 166 ? -10.078 7.054 12.217 1.00 88.12 166 TYR A O 1
ATOM 1379 N N . GLU A 1 167 ? -11.117 5.048 12.120 1.00 91.81 167 GLU A N 1
ATOM 1380 C CA . GLU A 1 167 ? -11.198 4.961 10.659 1.00 91.81 167 GLU A CA 1
ATOM 1381 C C . GLU A 1 167 ? -11.793 6.238 10.061 1.00 91.81 167 GLU A C 1
ATOM 1383 O O . GLU A 1 167 ? -11.187 6.858 9.189 1.00 91.81 167 GLU A O 1
ATOM 1388 N N . ARG A 1 168 ? -12.917 6.714 10.608 1.00 89.62 168 ARG A N 1
ATOM 1389 C CA . ARG A 1 168 ? -13.641 7.891 10.100 1.00 89.62 168 ARG A CA 1
ATOM 1390 C C . ARG A 1 168 ? -12.828 9.189 10.094 1.00 89.62 168 ARG A C 1
ATOM 1392 O O . ARG A 1 168 ? -13.195 10.125 9.388 1.00 89.62 168 ARG A O 1
ATOM 1399 N N . ASN A 1 169 ? -11.758 9.254 10.889 1.00 89.81 169 ASN A N 1
ATOM 1400 C CA . ASN A 1 169 ? -10.878 10.419 10.980 1.00 89.81 169 ASN A CA 1
ATOM 1401 C C . ASN A 1 169 ? -9.717 10.357 9.976 1.00 89.81 169 ASN A C 1
ATOM 1403 O O . ASN A 1 169 ? -9.007 11.348 9.806 1.00 89.81 169 ASN A O 1
ATOM 1407 N N . ALA A 1 170 ? -9.488 9.212 9.332 1.00 90.69 170 ALA A N 1
ATOM 1408 C CA . ALA A 1 170 ? -8.482 9.089 8.291 1.00 90.69 170 ALA A CA 1
ATOM 1409 C C . ALA A 1 170 ? -8.970 9.730 6.977 1.00 90.69 170 ALA A C 1
ATOM 1411 O O . ALA A 1 170 ? -10.164 9.887 6.729 1.00 90.69 170 ALA A O 1
ATOM 1412 N N . TYR A 1 171 ? -8.042 10.109 6.100 1.00 90.50 171 TYR A N 1
ATOM 1413 C CA . TYR A 1 171 ? -8.394 10.560 4.751 1.00 90.50 171 TYR A CA 1
ATOM 1414 C C . TYR A 1 171 ? -8.707 9.370 3.836 1.00 90.50 171 TYR A C 1
ATOM 1416 O O . TYR A 1 171 ? -8.440 8.212 4.165 1.00 90.50 171 TYR A O 1
ATOM 1424 N N . TYR A 1 172 ? -9.267 9.685 2.667 1.00 93.38 172 TYR A N 1
ATOM 1425 C CA . TYR A 1 172 ? -9.917 8.732 1.772 1.00 93.38 172 TYR A CA 1
ATOM 1426 C C . TYR A 1 172 ? -9.162 7.411 1.564 1.00 93.38 172 TYR A C 1
ATOM 1428 O O . TYR A 1 172 ? -9.736 6.368 1.835 1.00 93.38 172 TYR A O 1
ATOM 1436 N N . ILE A 1 173 ? -7.905 7.411 1.110 1.00 93.19 173 ILE A N 1
ATOM 1437 C CA . ILE A 1 173 ? -7.242 6.148 0.737 1.00 93.19 173 ILE A CA 1
ATOM 1438 C C . ILE A 1 173 ? -6.972 5.231 1.939 1.00 93.19 173 ILE A C 1
ATOM 1440 O O . ILE A 1 173 ? -7.142 4.021 1.827 1.00 93.19 173 ILE A O 1
ATOM 1444 N N . LYS A 1 174 ? -6.651 5.780 3.120 1.00 94.00 174 LYS A N 1
ATOM 1445 C CA . LYS A 1 174 ? -6.538 4.983 4.355 1.00 94.00 174 LYS A CA 1
ATOM 1446 C C . LYS A 1 174 ? -7.887 4.368 4.728 1.00 94.00 174 LYS A C 1
ATOM 1448 O O . LYS A 1 174 ? -7.950 3.181 5.025 1.00 94.00 174 LYS A O 1
ATOM 1453 N N . ARG A 1 175 ? -8.966 5.156 4.644 1.00 94.38 175 ARG A N 1
ATOM 1454 C CA . ARG A 1 175 ? -10.346 4.691 4.862 1.00 94.38 175 ARG A CA 1
ATOM 1455 C C . ARG A 1 175 ? -10.745 3.602 3.877 1.00 94.38 175 ARG A C 1
ATOM 1457 O O . ARG A 1 175 ? -11.182 2.532 4.280 1.00 94.38 175 ARG A O 1
ATOM 1464 N N . ASN A 1 176 ? -10.539 3.849 2.586 1.00 95.06 176 ASN A N 1
ATOM 1465 C CA . ASN A 1 176 ? -10.793 2.886 1.525 1.00 95.06 176 ASN A CA 1
ATOM 1466 C C . ASN A 1 176 ? -10.080 1.568 1.828 1.00 95.06 176 ASN A C 1
ATOM 1468 O O . ASN A 1 176 ? -10.705 0.516 1.752 1.00 95.06 176 ASN A O 1
ATOM 1472 N N . ARG A 1 177 ? -8.813 1.619 2.257 1.00 94.75 177 ARG A N 1
ATOM 1473 C CA . ARG A 1 177 ? -8.061 0.399 2.531 1.00 94.75 177 ARG A CA 1
ATOM 1474 C C . ARG A 1 177 ? -8.486 -0.328 3.793 1.00 94.75 177 ARG A C 1
ATOM 1476 O O . ARG A 1 177 ? -8.684 -1.532 3.715 1.00 94.75 177 ARG A O 1
ATOM 1483 N N . LEU A 1 178 ? -8.756 0.383 4.880 1.00 95.31 178 LEU A N 1
ATOM 1484 C CA . LEU A 1 178 ? -9.316 -0.206 6.099 1.00 95.31 178 LEU A CA 1
ATOM 1485 C C . LEU A 1 178 ? -10.683 -0.881 5.875 1.00 95.31 178 LEU A C 1
ATOM 1487 O O . LEU A 1 178 ? -10.988 -1.863 6.543 1.00 95.31 178 LEU A O 1
ATOM 1491 N N . ASN A 1 179 ? -11.499 -0.402 4.933 1.00 95.00 179 ASN A N 1
ATOM 1492 C CA . ASN A 1 179 ? -12.824 -0.982 4.677 1.00 95.00 179 ASN A CA 1
ATOM 1493 C C . ASN A 1 179 ? -12.837 -2.042 3.567 1.00 95.00 179 ASN A C 1
ATOM 1495 O O . ASN A 1 179 ? -13.625 -2.976 3.651 1.00 95.00 179 ASN A O 1
ATOM 1499 N N . ASN A 1 180 ? -11.993 -1.902 2.541 1.00 92.69 180 ASN A N 1
ATOM 1500 C CA . ASN A 1 180 ? -12.111 -2.689 1.308 1.00 92.69 180 A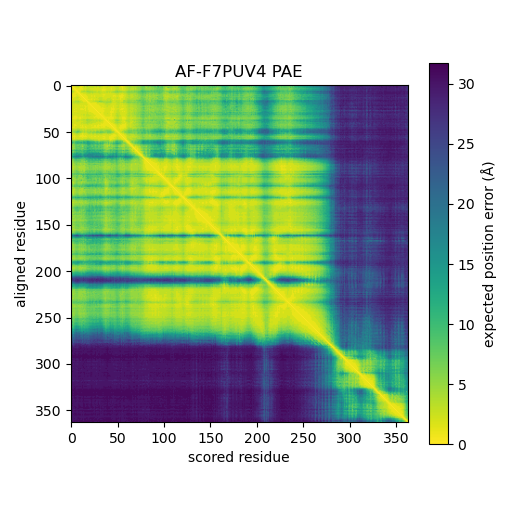SN A CA 1
ATOM 1501 C C . ASN A 1 180 ? -10.926 -3.626 1.045 1.00 92.69 180 ASN A C 1
ATOM 1503 O O . ASN A 1 180 ? -10.913 -4.290 0.013 1.00 92.69 180 ASN A O 1
ATOM 1507 N N . SER A 1 181 ? -9.856 -3.613 1.853 1.00 92.19 181 SER A N 1
ATOM 1508 C CA . SER A 1 181 ? -8.799 -4.629 1.705 1.00 92.19 181 SER A CA 1
ATOM 1509 C C . SER A 1 181 ? -9.260 -5.959 2.298 1.00 92.19 181 SER A C 1
ATOM 1511 O O . SER A 1 181 ? -10.107 -5.977 3.191 1.00 92.19 181 SER A O 1
ATOM 1513 N N . ILE A 1 182 ? -8.670 -7.062 1.827 1.00 88.69 182 ILE A N 1
ATOM 1514 C CA . ILE A 1 182 ? -9.022 -8.432 2.242 1.00 88.69 182 ILE A CA 1
ATOM 1515 C C . ILE A 1 1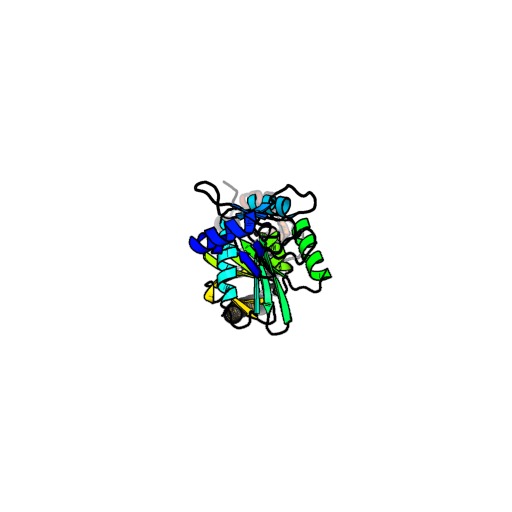82 ? -9.015 -8.577 3.770 1.00 88.69 182 ILE A C 1
ATOM 1517 O O . ILE A 1 182 ? -9.892 -9.211 4.347 1.00 88.69 182 ILE A O 1
ATOM 1521 N N . ASN A 1 183 ? -8.048 -7.934 4.428 1.00 90.38 183 ASN A N 1
ATOM 1522 C CA . ASN A 1 183 ? -7.835 -8.033 5.867 1.00 90.38 183 ASN A CA 1
ATOM 1523 C C . ASN A 1 183 ? -8.251 -6.776 6.641 1.00 90.38 183 ASN A C 1
ATOM 1525 O O . ASN A 1 183 ? -7.836 -6.628 7.794 1.00 90.38 183 ASN A O 1
ATOM 1529 N N . ASN A 1 184 ? -9.040 -5.876 6.041 1.00 95.38 184 ASN A N 1
ATOM 1530 C CA . ASN A 1 184 ? -9.429 -4.594 6.642 1.00 95.38 184 ASN A CA 1
ATOM 1531 C C . ASN A 1 184 ? -8.232 -3.797 7.188 1.00 95.38 184 ASN A C 1
ATOM 1533 O O . ASN A 1 184 ? -8.304 -3.138 8.229 1.00 95.38 184 ASN A O 1
ATOM 1537 N N . SER A 1 185 ? -7.100 -3.907 6.500 1.00 95.38 185 SER A N 1
ATOM 1538 C CA . SER A 1 185 ? -5.820 -3.346 6.898 1.00 95.38 185 SER A CA 1
ATOM 1539 C C . SER A 1 185 ? -5.227 -2.412 5.847 1.00 95.38 185 SER A C 1
ATOM 1541 O O . SER A 1 185 ? -5.607 -2.417 4.672 1.00 95.38 185 SER A O 1
ATOM 1543 N N . VAL A 1 186 ? -4.294 -1.574 6.293 1.00 95.50 186 VAL A N 1
ATOM 1544 C CA . VAL A 1 186 ? -3.498 -0.691 5.440 1.00 95.50 186 VAL A CA 1
ATOM 1545 C C . VAL A 1 186 ? -2.078 -0.593 5.979 1.00 95.50 186 VAL A C 1
ATOM 1547 O O . VAL A 1 186 ? -1.877 -0.342 7.168 1.00 95.50 186 VAL A O 1
ATOM 1550 N N . ILE A 1 187 ? -1.097 -0.767 5.095 1.00 96.31 187 ILE A N 1
ATOM 1551 C CA . ILE A 1 187 ? 0.314 -0.533 5.403 1.00 96.31 187 ILE A CA 1
ATOM 1552 C C . ILE A 1 187 ? 0.642 0.929 5.100 1.00 96.31 187 ILE A C 1
ATOM 1554 O O . ILE A 1 187 ? 0.299 1.455 4.039 1.00 96.31 187 ILE A O 1
ATOM 1558 N N . VAL A 1 188 ? 1.307 1.583 6.047 1.00 94.75 188 VAL A N 1
ATOM 1559 C CA . VAL A 1 188 ? 1.751 2.972 5.973 1.00 94.75 188 VAL A CA 1
ATOM 1560 C C . VAL A 1 188 ? 3.271 3.025 6.057 1.00 94.75 188 VAL A C 1
ATOM 1562 O O . VAL A 1 188 ? 3.863 2.451 6.969 1.00 94.75 188 VAL A O 1
ATOM 1565 N N . PHE A 1 189 ? 3.882 3.739 5.115 1.00 93.31 189 PHE A N 1
ATOM 1566 C CA . PHE A 1 189 ? 5.320 3.984 5.037 1.00 93.31 189 PHE A CA 1
ATOM 1567 C C . PHE A 1 189 ? 5.590 5.481 5.272 1.00 93.31 189 PHE A C 1
ATOM 1569 O O . PHE A 1 189 ? 5.177 6.329 4.475 1.00 93.31 189 PHE A O 1
ATOM 1576 N N . GLU A 1 190 ? 6.298 5.799 6.358 1.00 89.56 190 GLU A N 1
ATOM 1577 C CA . GLU A 1 190 ? 6.690 7.159 6.754 1.00 89.56 190 GLU A CA 1
ATOM 1578 C C . GLU A 1 190 ? 8.102 7.547 6.273 1.00 89.56 190 GLU A C 1
ATOM 1580 O O . GLU A 1 190 ? 8.974 6.707 6.053 1.00 89.56 190 GLU A O 1
ATOM 1585 N N . SER A 1 191 ? 8.366 8.853 6.154 1.00 76.25 191 SER A N 1
ATOM 1586 C CA . SER A 1 191 ? 9.596 9.424 5.562 1.00 76.25 191 SER A CA 1
ATOM 1587 C C . SER A 1 191 ? 10.892 9.152 6.296 1.00 76.25 191 SER A C 1
ATOM 1589 O O . SER A 1 191 ? 11.962 9.398 5.757 1.00 76.25 191 SER A O 1
ATOM 1591 N N . ASN A 1 192 ? 10.812 8.640 7.513 1.00 79.19 192 ASN A N 1
ATOM 1592 C CA . ASN A 1 192 ? 11.955 8.208 8.311 1.00 79.19 192 ASN A CA 1
ATOM 1593 C C . ASN A 1 192 ? 12.220 6.693 8.186 1.00 79.19 192 ASN A C 1
ATOM 1595 O O . ASN A 1 192 ? 12.940 6.146 9.016 1.00 79.19 192 ASN A O 1
ATOM 1599 N N . ASN A 1 193 ? 11.628 6.015 7.195 1.00 80.56 193 ASN A N 1
ATOM 1600 C CA . ASN A 1 193 ? 11.657 4.557 7.034 1.00 80.56 193 ASN A CA 1
ATOM 1601 C C . ASN A 1 193 ? 10.951 3.769 8.139 1.00 80.56 193 ASN A C 1
ATOM 1603 O O . ASN A 1 193 ? 11.156 2.562 8.265 1.00 80.56 193 ASN A O 1
ATOM 1607 N N . SER A 1 194 ? 10.089 4.430 8.911 1.00 89.50 194 SER A N 1
ATOM 1608 C CA . SER A 1 194 ? 9.183 3.742 9.821 1.00 89.50 194 SER A CA 1
ATOM 1609 C C . SER A 1 194 ? 8.004 3.174 9.046 1.00 89.50 194 SER A C 1
ATOM 1611 O O . SER A 1 194 ? 7.448 3.822 8.154 1.00 89.50 194 SER A O 1
ATOM 1613 N N . LEU A 1 195 ? 7.596 1.970 9.432 1.00 95.06 195 LEU A N 1
ATOM 1614 C CA . LEU A 1 195 ? 6.445 1.281 8.874 1.00 95.06 195 LEU A CA 1
ATOM 1615 C C . LEU A 1 195 ? 5.427 0.990 9.972 1.00 95.06 195 LEU A C 1
ATOM 1617 O O . LEU A 1 195 ? 5.771 0.708 11.125 1.00 95.06 195 LEU A O 1
ATOM 1621 N N . ALA A 1 196 ? 4.155 1.065 9.605 1.00 96.00 196 ALA A N 1
ATOM 1622 C CA . ALA A 1 196 ? 3.064 0.620 10.452 1.00 96.00 196 ALA A CA 1
ATOM 1623 C C . ALA A 1 196 ? 1.974 -0.040 9.619 1.00 96.00 196 ALA A C 1
ATOM 1625 O O . ALA A 1 196 ? 1.722 0.350 8.482 1.00 96.00 196 ALA A O 1
ATOM 1626 N N . ILE A 1 197 ? 1.300 -1.021 10.201 1.00 96.25 197 ILE A N 1
ATOM 1627 C CA . ILE A 1 197 ? 0.084 -1.606 9.654 1.00 96.25 197 ILE A CA 1
ATOM 1628 C C . ILE A 1 197 ? -1.054 -1.265 10.602 1.00 96.25 197 ILE A C 1
ATOM 1630 O O . ILE A 1 197 ? -0.955 -1.441 11.819 1.00 96.25 197 ILE A O 1
ATOM 1634 N N . TYR A 1 198 ? -2.126 -0.736 10.030 1.00 96.12 198 TYR A N 1
ATOM 1635 C CA . TYR A 1 198 ? -3.364 -0.475 10.744 1.00 96.12 198 TYR A CA 1
ATOM 1636 C C . TYR A 1 198 ? -4.393 -1.519 10.348 1.00 96.12 198 TYR A C 1
ATOM 1638 O O . TYR A 1 198 ? -4.447 -1.879 9.175 1.00 96.12 198 TYR A O 1
ATOM 1646 N N . LYS A 1 199 ? -5.223 -1.970 11.291 1.00 96.00 199 LYS A N 1
ATOM 1647 C CA . LYS A 1 199 ? -6.350 -2.874 11.024 1.00 96.00 199 LYS A CA 1
ATOM 1648 C C . LYS A 1 199 ? -7.602 -2.402 11.739 1.00 96.00 199 LYS A C 1
ATOM 1650 O O . LYS A 1 199 ? -7.551 -2.072 12.923 1.00 96.00 199 LYS A O 1
ATOM 1655 N N . LEU A 1 200 ? -8.704 -2.353 11.001 1.00 95.50 200 LEU A N 1
ATOM 1656 C CA . LEU A 1 200 ? -10.008 -1.961 11.513 1.00 95.50 200 LEU A CA 1
ATOM 1657 C C . LEU A 1 200 ? -10.627 -3.108 12.316 1.00 95.50 200 LEU A C 1
ATOM 1659 O O . LEU A 1 200 ? -10.731 -4.240 11.847 1.00 95.50 200 LEU A O 1
ATOM 1663 N N . ASP A 1 201 ? -11.058 -2.790 13.527 1.00 94.06 201 ASP A N 1
ATOM 1664 C CA . ASP A 1 201 ? -11.924 -3.626 14.338 1.00 94.06 201 ASP A CA 1
ATOM 1665 C C . ASP A 1 201 ? -13.374 -3.444 13.889 1.00 94.06 201 ASP A C 1
ATOM 1667 O O . ASP A 1 201 ? -14.017 -2.430 14.160 1.00 94.06 201 ASP A O 1
ATOM 1671 N N . ILE A 1 202 ? -13.883 -4.449 13.185 1.00 89.56 202 ILE A N 1
ATOM 1672 C CA . ILE A 1 202 ? -15.256 -4.468 12.672 1.00 89.56 202 ILE A CA 1
ATOM 1673 C C . ILE A 1 202 ? -16.272 -4.963 13.712 1.00 89.56 202 ILE A C 1
ATOM 1675 O O . ILE A 1 202 ? -17.465 -5.050 13.415 1.00 89.56 202 ILE A O 1
ATOM 1679 N N . LYS A 1 203 ? -15.832 -5.333 14.923 1.00 89.44 203 LYS A N 1
ATOM 1680 C CA . LYS A 1 203 ? -16.724 -5.865 15.951 1.00 89.44 203 LYS A CA 1
ATOM 1681 C C . LYS A 1 203 ? -17.524 -4.744 16.608 1.00 89.44 203 LYS A C 1
ATOM 1683 O O . LYS A 1 203 ? -16.995 -3.736 17.071 1.00 89.44 203 LYS A O 1
ATOM 1688 N N . GLU A 1 204 ? -18.834 -4.948 16.709 1.00 83.94 204 GLU A N 1
ATOM 1689 C CA . GLU A 1 204 ? -19.709 -4.025 17.424 1.00 83.94 204 GLU A CA 1
ATOM 1690 C C . GLU A 1 204 ? -19.761 -4.346 18.923 1.00 83.94 204 GLU A C 1
ATOM 1692 O O . GLU A 1 204 ? -20.180 -5.427 19.339 1.00 83.94 204 GLU A O 1
ATOM 1697 N N . TYR A 1 205 ? -19.420 -3.358 19.749 1.00 83.75 205 TYR A N 1
ATOM 1698 C CA . TYR A 1 205 ? -19.481 -3.447 21.208 1.00 83.75 205 TYR A CA 1
ATOM 1699 C C . TYR A 1 205 ? -20.646 -2.609 21.745 1.00 83.75 205 TYR A C 1
ATOM 1701 O O . TYR A 1 205 ? -20.491 -1.432 22.077 1.00 83.75 205 TYR A O 1
ATOM 1709 N N . LYS A 1 206 ? -21.842 -3.207 21.804 1.00 79.56 206 LYS A N 1
ATOM 1710 C CA . LYS A 1 206 ? -23.074 -2.553 22.281 1.00 79.56 206 LYS A CA 1
ATOM 1711 C C . LYS A 1 206 ? -23.418 -3.022 23.693 1.00 79.56 206 LYS A C 1
ATOM 1713 O O . LYS A 1 206 ? -23.729 -4.189 23.899 1.00 79.56 206 LYS A O 1
ATOM 1718 N N . THR A 1 207 ? -23.427 -2.110 24.667 1.00 70.44 207 THR A N 1
ATOM 1719 C CA . THR A 1 207 ? -23.958 -2.398 26.011 1.00 70.44 207 THR A CA 1
ATOM 1720 C C . THR A 1 207 ? -25.415 -1.948 26.129 1.00 70.44 207 THR A C 1
ATOM 1722 O O . THR A 1 207 ? -25.841 -0.989 25.487 1.00 70.44 207 THR A O 1
ATOM 1725 N N . ALA A 1 208 ? -26.184 -2.576 27.023 1.00 67.88 208 ALA A N 1
ATOM 1726 C CA . ALA A 1 208 ? -27.590 -2.225 27.261 1.00 67.88 208 ALA A CA 1
ATOM 1727 C C . ALA A 1 208 ? -27.820 -0.788 27.790 1.00 67.88 208 ALA A C 1
ATOM 1729 O O . ALA A 1 208 ? -28.968 -0.369 27.912 1.00 67.88 208 ALA A O 1
ATOM 1730 N N . SER A 1 209 ? -26.761 -0.062 28.165 1.00 63.50 209 SER A N 1
ATOM 1731 C CA . SER A 1 209 ? -26.803 1.332 28.635 1.00 63.50 209 SER A CA 1
ATOM 1732 C C . SER A 1 209 ? -26.229 2.339 27.637 1.00 63.50 209 SER A C 1
ATOM 1734 O O . SER A 1 209 ? -26.408 3.541 27.816 1.00 63.50 209 SER A O 1
ATOM 1736 N N . SER A 1 210 ? -25.532 1.884 26.595 1.00 60.28 210 SER A N 1
ATOM 1737 C CA . SER A 1 210 ? -24.905 2.750 25.597 1.00 60.28 210 SER A CA 1
ATOM 1738 C C . SER A 1 210 ? -25.814 2.845 24.380 1.00 60.28 210 SER A C 1
ATOM 1740 O O . SER A 1 210 ? -25.615 2.137 23.397 1.00 60.28 210 SER A O 1
ATOM 1742 N N . SER A 1 211 ? -26.831 3.704 24.440 1.00 54.38 211 SER A N 1
ATOM 1743 C CA . SER A 1 211 ? -27.783 3.822 23.334 1.00 54.38 211 SER A CA 1
ATOM 1744 C C . SER A 1 211 ? -27.178 4.398 22.052 1.00 54.38 211 SER A C 1
ATOM 1746 O O . SER A 1 211 ? -27.818 4.231 21.030 1.00 54.38 211 SER A O 1
ATOM 1748 N N . ASN A 1 212 ? -25.979 5.011 22.063 1.00 54.66 212 ASN A N 1
ATOM 1749 C CA . ASN A 1 212 ? -25.303 5.513 20.845 1.00 54.66 212 ASN A CA 1
ATOM 1750 C C . ASN A 1 212 ? -23.783 5.801 20.977 1.00 54.66 212 ASN A C 1
ATOM 1752 O O . ASN A 1 212 ? -23.200 6.413 20.084 1.00 54.66 212 ASN A O 1
ATOM 1756 N N . LYS A 1 213 ? -23.114 5.426 22.079 1.00 59.84 213 LYS A N 1
ATOM 1757 C CA . LYS A 1 213 ? -21.670 5.695 22.262 1.00 59.84 213 LYS A CA 1
ATOM 1758 C C . LYS A 1 213 ? -20.851 4.429 22.026 1.00 59.84 213 LYS A C 1
ATOM 1760 O O . LYS A 1 213 ? -21.147 3.400 22.628 1.00 59.84 213 LYS A O 1
ATOM 1765 N N . GLN A 1 214 ? -19.834 4.534 21.170 1.00 66.69 214 GLN A N 1
ATOM 1766 C CA . GLN A 1 214 ? -18.820 3.500 20.962 1.00 66.69 214 GLN A CA 1
ATOM 1767 C C . GLN A 1 214 ? -18.135 3.210 22.303 1.00 66.69 214 GLN A C 1
ATOM 1769 O O . GLN A 1 214 ? -17.764 4.146 23.012 1.00 66.69 214 GLN A O 1
ATOM 1774 N N . PHE A 1 215 ? -18.051 1.931 22.677 1.00 78.19 215 PHE A N 1
ATOM 1775 C CA . PHE A 1 215 ? -17.512 1.527 23.977 1.00 78.19 215 PHE A CA 1
ATOM 1776 C C . PHE A 1 215 ? -16.019 1.862 24.096 1.00 78.19 215 PHE A C 1
ATOM 1778 O O . PHE A 1 215 ? -15.593 2.435 25.094 1.00 78.19 215 PHE A O 1
ATOM 1785 N N . PHE A 1 216 ? -15.251 1.571 23.047 1.00 82.94 216 PHE A N 1
ATOM 1786 C CA . PHE A 1 216 ? -13.821 1.848 23.001 1.00 82.94 216 PHE A CA 1
ATOM 1787 C C . PHE A 1 216 ? -13.502 3.227 22.427 1.00 82.94 216 PHE A C 1
ATOM 1789 O O . PHE A 1 216 ? -14.200 3.737 21.551 1.00 82.94 216 PHE A O 1
ATOM 1796 N N . SER A 1 217 ? -12.383 3.792 22.885 1.00 81.69 217 SER A N 1
ATOM 1797 C CA . SER A 1 217 ? -11.828 5.066 22.415 1.00 81.69 217 SER A CA 1
ATOM 1798 C C . SER A 1 217 ? -11.037 4.969 21.103 1.00 81.69 217 SER A C 1
ATOM 1800 O O . SER A 1 217 ? -10.372 5.935 20.722 1.00 81.69 217 SER A O 1
ATOM 1802 N N . GLU A 1 218 ? -11.055 3.803 20.462 1.00 88.56 218 GLU A N 1
ATOM 1803 C CA . GLU A 1 218 ? -10.422 3.526 19.176 1.00 88.56 218 GLU A CA 1
ATOM 1804 C C . GLU A 1 218 ? -11.062 2.299 18.507 1.00 88.56 218 GLU A C 1
ATOM 1806 O O . GLU A 1 218 ? -11.504 1.361 19.188 1.00 88.56 218 GLU A O 1
ATOM 1811 N N . ASP A 1 219 ? -11.097 2.314 17.174 1.00 91.19 219 ASP A N 1
ATOM 1812 C CA . ASP A 1 219 ? -11.546 1.204 16.320 1.00 91.19 219 ASP A CA 1
ATOM 1813 C C . ASP A 1 219 ? -10.455 0.674 15.386 1.00 91.19 219 ASP A C 1
ATOM 1815 O O . ASP A 1 219 ? -10.690 -0.266 14.638 1.00 91.19 219 ASP A O 1
ATOM 1819 N N . THR A 1 220 ? -9.243 1.215 15.457 1.00 93.81 220 THR A N 1
ATOM 1820 C CA . THR A 1 220 ? -8.121 0.754 14.641 1.00 93.81 220 THR A CA 1
ATOM 1821 C C . THR A 1 220 ? -6.953 0.323 15.510 1.00 93.81 220 THR A C 1
ATOM 1823 O O . THR A 1 220 ? -6.416 1.117 16.281 1.00 93.81 220 THR A O 1
ATOM 1826 N N . PHE A 1 221 ? -6.515 -0.919 15.328 1.00 95.38 221 PHE A N 1
ATOM 1827 C CA . PHE A 1 221 ? -5.251 -1.410 15.862 1.00 95.38 221 PHE A CA 1
ATOM 1828 C C . PHE A 1 221 ? -4.089 -0.881 15.017 1.00 95.38 221 PHE A C 1
ATOM 1830 O O . PHE A 1 221 ? -4.213 -0.788 13.796 1.00 95.38 221 PHE A O 1
ATOM 1837 N N . CYS A 1 222 ? -2.964 -0.553 15.650 1.00 95.12 222 CYS A N 1
ATOM 1838 C CA . CYS A 1 222 ? -1.747 -0.087 14.990 1.00 95.12 222 CYS A CA 1
ATOM 1839 C C . CYS A 1 222 ? -0.561 -0.932 15.452 1.00 95.12 222 CYS A C 1
ATOM 1841 O O . CYS A 1 222 ? -0.228 -0.929 16.636 1.00 95.12 222 CYS A O 1
ATOM 1843 N N . TYR A 1 223 ? 0.129 -1.563 14.508 1.00 95.94 223 TYR A N 1
ATOM 1844 C CA . TYR A 1 223 ? 1.361 -2.301 14.757 1.00 95.94 223 TYR A CA 1
ATOM 1845 C C . TYR A 1 223 ? 2.509 -1.665 13.982 1.00 95.94 223 TYR A C 1
ATOM 1847 O O . TYR A 1 223 ? 2.444 -1.548 12.759 1.00 95.94 223 TYR A O 1
ATOM 1855 N N . LYS A 1 224 ? 3.543 -1.216 14.696 1.00 95.56 224 LYS A N 1
ATOM 1856 C CA . LYS A 1 224 ? 4.768 -0.684 14.089 1.00 95.56 224 LYS A CA 1
ATOM 1857 C C . LYS A 1 224 ? 5.752 -1.823 13.875 1.00 95.56 224 LYS A C 1
ATOM 1859 O O . LYS A 1 224 ? 5.904 -2.658 14.761 1.00 95.56 224 LYS A O 1
ATOM 1864 N N . PHE A 1 225 ? 6.424 -1.822 12.734 1.00 95.56 225 PHE A N 1
ATOM 1865 C CA . PHE A 1 225 ? 7.354 -2.880 12.356 1.00 95.56 225 PHE A CA 1
ATOM 1866 C C . PHE A 1 225 ? 8.530 -2.316 11.558 1.00 95.56 225 PHE A C 1
ATOM 1868 O O . PHE A 1 225 ? 8.499 -1.168 11.106 1.00 95.56 225 PHE A O 1
ATOM 1875 N N . GLU A 1 226 ? 9.585 -3.112 11.405 1.00 94.44 226 GLU A N 1
ATOM 1876 C CA . GLU A 1 226 ? 10.731 -2.759 10.571 1.00 94.44 226 GLU A CA 1
ATOM 1877 C C . GLU A 1 226 ? 10.581 -3.355 9.172 1.00 94.44 226 GLU A C 1
ATOM 1879 O O . GLU A 1 226 ? 9.929 -4.376 8.979 1.00 94.44 226 GLU A O 1
ATOM 1884 N N . LEU A 1 227 ? 11.250 -2.771 8.176 1.00 94.19 227 LEU A N 1
ATOM 1885 C CA . LEU A 1 227 ? 11.181 -3.255 6.793 1.00 94.19 227 LEU A CA 1
ATOM 1886 C C . LEU A 1 227 ? 11.505 -4.754 6.662 1.00 94.19 227 LEU A C 1
ATOM 1888 O O . LEU A 1 227 ? 10.852 -5.448 5.892 1.00 94.19 227 LEU A O 1
ATOM 1892 N N . LYS A 1 228 ? 12.443 -5.268 7.469 1.00 94.56 228 LYS A N 1
ATOM 1893 C CA . LYS A 1 228 ? 12.827 -6.691 7.496 1.00 94.56 228 LYS A CA 1
ATOM 1894 C C . LYS A 1 228 ? 11.679 -7.645 7.862 1.00 94.56 228 LYS A C 1
ATOM 1896 O O . LYS A 1 228 ? 11.767 -8.831 7.563 1.00 94.56 228 LYS A O 1
ATOM 1901 N N . ASP A 1 229 ? 10.642 -7.137 8.523 1.00 95.94 229 ASP A N 1
ATOM 1902 C CA . ASP A 1 229 ? 9.476 -7.904 8.960 1.00 95.94 229 ASP A CA 1
ATOM 1903 C C . ASP A 1 229 ? 8.378 -7.952 7.882 1.00 95.94 229 ASP A C 1
ATOM 1905 O O . ASP A 1 229 ? 7.404 -8.691 8.031 1.00 95.94 229 ASP A O 1
ATOM 1909 N N . LEU A 1 230 ? 8.531 -7.187 6.792 1.00 96.00 230 LEU A N 1
ATOM 1910 C CA . LEU A 1 230 ? 7.635 -7.190 5.637 1.00 96.00 230 LEU A CA 1
ATOM 1911 C C . LEU A 1 230 ? 8.044 -8.287 4.646 1.00 96.00 230 LEU A C 1
ATOM 1913 O O . LEU A 1 230 ? 9.195 -8.362 4.226 1.00 96.00 230 LEU A O 1
ATOM 1917 N N . SER A 1 231 ? 7.106 -9.133 4.245 1.00 95.50 231 SER A N 1
ATOM 1918 C CA . SER A 1 231 ? 7.342 -10.270 3.346 1.00 95.50 231 SER A CA 1
ATOM 1919 C C . SER A 1 231 ? 6.077 -10.594 2.549 1.00 95.50 231 SER A C 1
ATOM 1921 O O . SER A 1 231 ? 5.137 -9.797 2.561 1.00 95.50 231 SER A O 1
ATOM 1923 N N . PHE A 1 232 ? 6.046 -11.744 1.873 1.00 93.88 232 PHE A N 1
ATOM 1924 C CA . PHE A 1 232 ? 4.851 -12.240 1.202 1.00 93.88 232 PHE A CA 1
ATOM 1925 C C . PHE A 1 232 ? 4.395 -13.579 1.793 1.00 93.88 232 PHE A C 1
ATOM 1927 O O . PHE A 1 232 ? 5.220 -14.448 2.081 1.00 93.88 232 PHE A O 1
ATOM 1934 N N . ILE A 1 233 ? 3.083 -13.740 1.964 1.00 90.50 233 ILE A N 1
ATOM 1935 C CA . ILE A 1 233 ? 2.417 -15.014 2.276 1.00 90.50 233 ILE A CA 1
ATOM 1936 C C . ILE A 1 233 ? 1.200 -15.118 1.359 1.00 90.50 233 ILE A C 1
ATOM 1938 O O . ILE A 1 233 ? 0.448 -14.153 1.249 1.00 90.50 233 ILE A O 1
ATOM 1942 N N . ASP A 1 234 ? 1.035 -16.265 0.696 1.00 86.75 234 ASP A N 1
ATOM 1943 C CA . ASP A 1 234 ? -0.079 -16.548 -0.223 1.00 86.75 234 ASP A CA 1
ATOM 1944 C C . ASP A 1 234 ? -0.302 -15.430 -1.262 1.00 86.75 234 ASP A C 1
ATOM 1946 O O . ASP A 1 234 ? -1.413 -14.950 -1.474 1.00 86.75 234 ASP A O 1
ATOM 1950 N N . GLY A 1 235 ? 0.798 -14.949 -1.851 1.00 86.69 235 GLY A N 1
ATOM 1951 C CA . GLY A 1 235 ? 0.771 -13.925 -2.897 1.00 86.69 235 GLY A CA 1
ATOM 1952 C C . GLY A 1 235 ? 0.411 -12.509 -2.427 1.00 86.69 235 GLY A C 1
ATOM 1953 O O . GLY A 1 235 ? 0.212 -11.641 -3.272 1.00 86.69 235 GLY A O 1
ATOM 1954 N N . LEU A 1 236 ? 0.342 -12.249 -1.115 1.00 91.06 236 LEU A N 1
ATOM 1955 C CA . LEU A 1 236 ? -0.027 -10.953 -0.525 1.00 91.06 236 LEU A CA 1
ATOM 1956 C C . LEU A 1 236 ? 1.038 -10.434 0.445 1.00 91.06 236 LEU A C 1
ATOM 1958 O O . LEU A 1 236 ? 1.847 -11.200 0.971 1.00 91.06 236 LEU A O 1
ATOM 1962 N N . LEU A 1 237 ? 1.021 -9.128 0.724 1.00 94.81 237 LEU A N 1
ATOM 1963 C CA . LEU A 1 237 ? 1.888 -8.511 1.726 1.00 94.81 237 LEU A CA 1
ATOM 1964 C C . LEU A 1 237 ? 1.578 -9.043 3.130 1.00 94.81 237 LEU A C 1
ATOM 1966 O O . LEU A 1 237 ? 0.453 -8.977 3.626 1.00 94.81 237 LEU A O 1
ATOM 1970 N N . HIS A 1 238 ? 2.628 -9.491 3.811 1.00 95.12 238 HIS A N 1
ATOM 1971 C CA . HIS A 1 238 ? 2.567 -10.023 5.162 1.00 95.12 238 HIS A CA 1
ATOM 1972 C C . HIS A 1 238 ? 3.547 -9.311 6.094 1.00 95.12 238 HIS A C 1
ATOM 1974 O O . HIS A 1 238 ? 4.696 -9.052 5.734 1.00 95.12 238 HIS A O 1
ATOM 1980 N N . VAL A 1 239 ? 3.104 -9.047 7.325 1.00 97.00 239 VAL A N 1
ATOM 1981 C CA . VAL A 1 239 ? 3.915 -8.441 8.386 1.00 97.00 239 VAL A CA 1
ATOM 1982 C C . VAL A 1 239 ? 4.119 -9.459 9.502 1.00 97.00 239 VAL A C 1
ATOM 1984 O O . VAL A 1 239 ? 3.165 -9.876 10.162 1.00 97.00 239 VAL A O 1
ATOM 1987 N N . LYS A 1 240 ? 5.375 -9.837 9.744 1.00 96.75 240 LYS A N 1
ATOM 1988 C CA . LYS A 1 240 ? 5.737 -10.787 10.799 1.00 96.75 240 LYS A CA 1
ATOM 1989 C C . LYS A 1 240 ? 5.278 -10.282 12.172 1.00 96.75 240 LYS A C 1
ATOM 1991 O O . LYS A 1 240 ? 5.458 -9.116 12.505 1.00 96.75 240 LYS A O 1
ATOM 1996 N N . GLY A 1 241 ? 4.692 -11.172 12.976 1.00 96.38 241 GLY A N 1
ATOM 1997 C CA . GLY A 1 241 ? 4.231 -10.873 14.342 1.00 96.38 241 GLY A CA 1
ATOM 1998 C C . GLY A 1 241 ? 2.892 -10.131 14.429 1.00 96.38 241 GLY A C 1
ATOM 1999 O O . GLY A 1 241 ? 2.256 -10.149 15.480 1.00 96.38 241 GLY A O 1
ATOM 2000 N N . PHE A 1 242 ? 2.403 -9.560 13.324 1.00 96.75 242 PHE A N 1
ATOM 2001 C CA . PHE A 1 242 ? 1.175 -8.764 13.304 1.00 96.75 242 PHE A CA 1
ATOM 2002 C C . PHE A 1 242 ? -0.058 -9.523 13.823 1.00 96.75 242 PHE A C 1
ATOM 2004 O O . PHE A 1 242 ? -0.788 -9.016 14.673 1.00 96.75 242 PHE A O 1
ATOM 2011 N N . GLU A 1 243 ? -0.281 -10.749 13.345 1.00 95.56 243 GLU A N 1
ATOM 2012 C CA . GLU A 1 243 ? -1.470 -11.540 13.701 1.00 95.56 243 GLU A CA 1
ATOM 2013 C C . GLU A 1 243 ? -1.477 -12.002 15.165 1.00 95.56 243 GLU A C 1
ATOM 2015 O O . GLU A 1 243 ? -2.532 -12.262 15.744 1.00 95.56 243 GLU A O 1
ATOM 2020 N N . GLU A 1 244 ? -0.311 -12.149 15.793 1.00 96.81 244 GLU A N 1
ATOM 2021 C CA . GLU A 1 244 ? -0.218 -12.469 17.220 1.00 96.81 244 GLU A CA 1
ATOM 2022 C C . GLU A 1 244 ? -0.612 -11.262 18.073 1.00 96.81 244 GLU A C 1
ATOM 2024 O O . GLU A 1 244 ? -1.509 -11.361 18.913 1.00 96.81 244 GLU A O 1
ATOM 2029 N N . GLU A 1 245 ? -0.023 -10.108 17.775 1.00 97.69 245 GLU A N 1
ATOM 2030 C CA . GLU A 1 245 ? -0.277 -8.851 18.479 1.00 97.69 245 GLU A CA 1
ATOM 2031 C C . GLU A 1 245 ? -1.724 -8.376 18.301 1.00 97.69 245 GLU A C 1
ATOM 2033 O O . GLU A 1 245 ? -2.383 -7.976 19.264 1.00 97.69 245 GLU A O 1
ATOM 2038 N N . TYR A 1 246 ? -2.277 -8.505 17.092 1.00 96.75 246 TYR A N 1
ATOM 2039 C CA . TYR A 1 246 ? -3.678 -8.181 16.842 1.00 96.75 246 TYR A CA 1
ATOM 2040 C C . TYR A 1 246 ? -4.628 -9.092 17.632 1.00 96.75 246 TYR A C 1
ATOM 2042 O O . TYR A 1 246 ? -5.590 -8.613 18.237 1.00 96.75 246 TYR A O 1
ATOM 2050 N N . ARG A 1 247 ? -4.353 -10.404 17.693 1.00 96.62 247 ARG A N 1
ATOM 2051 C CA . ARG A 1 247 ? -5.156 -11.336 18.503 1.00 96.62 247 ARG A CA 1
ATOM 2052 C C . ARG A 1 247 ? -5.089 -10.997 19.989 1.00 96.62 247 ARG A C 1
ATOM 2054 O O . ARG A 1 247 ? -6.128 -11.029 20.647 1.00 96.62 247 ARG A O 1
ATOM 2061 N N . ALA A 1 248 ? -3.913 -10.651 20.510 1.00 97.31 248 ALA A N 1
ATOM 2062 C CA . ALA A 1 248 ? -3.760 -10.223 21.899 1.00 97.31 248 ALA A CA 1
ATOM 2063 C C . ALA A 1 248 ? -4.567 -8.944 22.191 1.00 97.31 248 ALA A C 1
ATOM 2065 O O . ALA A 1 248 ? -5.302 -8.880 23.182 1.00 97.31 248 ALA A O 1
ATOM 2066 N N . TRP A 1 249 ? -4.514 -7.957 21.292 1.00 95.75 249 TRP A N 1
ATOM 2067 C CA . TRP A 1 249 ? -5.305 -6.728 21.394 1.00 95.75 249 TRP A CA 1
ATOM 2068 C C . TRP A 1 249 ? -6.819 -7.005 21.373 1.00 95.75 249 TRP A C 1
ATOM 2070 O O . TRP A 1 249 ? -7.549 -6.511 22.237 1.00 95.75 249 TRP A O 1
ATOM 2080 N N . MET A 1 250 ? -7.293 -7.871 20.471 1.00 95.56 250 MET A N 1
ATOM 2081 C CA . MET A 1 250 ? -8.703 -8.284 20.412 1.00 95.56 250 MET A CA 1
ATOM 2082 C C . MET A 1 250 ? -9.156 -9.021 21.679 1.00 95.56 250 MET A C 1
ATOM 2084 O O . MET A 1 250 ? -10.249 -8.767 22.186 1.00 95.56 250 MET A O 1
ATOM 2088 N N . GLN A 1 251 ? -8.322 -9.909 22.229 1.00 95.62 251 GLN A N 1
ATOM 2089 C CA . GLN A 1 251 ? -8.621 -10.606 23.485 1.00 95.62 251 GLN A CA 1
ATOM 2090 C C . GLN A 1 251 ? -8.736 -9.636 24.664 1.00 95.62 251 GLN A C 1
ATOM 2092 O O . GLN A 1 251 ? -9.643 -9.778 25.487 1.00 95.62 251 GLN A O 1
ATOM 2097 N N . SER A 1 252 ? -7.852 -8.637 24.734 1.00 94.62 252 SER A N 1
ATOM 2098 C CA . SER A 1 252 ? -7.910 -7.586 25.754 1.00 94.62 252 SER A CA 1
ATOM 2099 C C . SER A 1 252 ? -9.243 -6.830 25.703 1.00 94.62 252 SER A C 1
ATOM 2101 O O . SER A 1 252 ? -9.946 -6.739 26.713 1.00 94.62 252 SER A O 1
ATOM 2103 N N . ARG A 1 253 ? -9.661 -6.398 24.505 1.00 93.56 253 ARG A N 1
ATOM 2104 C CA . ARG A 1 253 ? -10.952 -5.722 24.283 1.00 93.56 253 ARG A CA 1
ATOM 2105 C C . ARG A 1 253 ? -12.134 -6.602 24.668 1.00 93.56 253 ARG A C 1
ATOM 2107 O O . ARG A 1 253 ? -13.042 -6.171 25.374 1.00 93.56 253 ARG A O 1
ATOM 2114 N N . ASP A 1 254 ? -12.119 -7.865 24.265 1.00 92.94 254 ASP A N 1
ATOM 2115 C CA . ASP A 1 254 ? -13.193 -8.795 24.605 1.00 92.94 254 ASP A CA 1
ATOM 2116 C C . ASP A 1 254 ? -13.333 -9.007 26.116 1.00 92.94 254 ASP A C 1
ATOM 2118 O O . ASP A 1 254 ? -14.453 -9.123 26.622 1.00 92.94 254 ASP A O 1
ATOM 2122 N N . ASN A 1 255 ? -12.220 -9.028 26.847 1.00 93.75 255 ASN A N 1
ATOM 2123 C CA . ASN A 1 255 ? -12.233 -9.116 28.302 1.00 93.75 255 ASN A CA 1
ATOM 2124 C C . ASN A 1 255 ? -12.773 -7.832 28.943 1.00 93.75 255 ASN A C 1
ATOM 2126 O O . ASN A 1 255 ? -13.641 -7.915 29.814 1.00 93.75 255 ASN A O 1
ATOM 2130 N N . GLU A 1 256 ? -12.326 -6.659 28.490 1.00 91.94 256 GLU A N 1
ATOM 2131 C CA . GLU A 1 256 ? -12.813 -5.366 28.983 1.00 91.94 256 GLU A CA 1
ATOM 2132 C C . GLU A 1 256 ? -14.325 -5.212 28.767 1.00 91.94 256 GLU A C 1
ATOM 2134 O O . GLU A 1 256 ? -15.066 -4.856 29.688 1.00 91.94 256 GLU A O 1
ATOM 2139 N N . PHE A 1 257 ? -14.811 -5.580 27.580 1.00 91.75 257 PHE A N 1
ATOM 2140 C CA . PHE A 1 257 ? -16.233 -5.535 27.266 1.00 91.75 257 PHE A CA 1
ATOM 2141 C C . PHE A 1 257 ? -17.053 -6.485 28.152 1.00 91.75 257 PHE A C 1
ATOM 2143 O O . PHE A 1 257 ? -18.070 -6.078 28.719 1.00 91.75 257 PHE A O 1
ATOM 2150 N N . LYS A 1 258 ? -16.598 -7.733 28.344 1.00 91.19 258 LYS A N 1
ATOM 2151 C CA . LYS A 1 258 ? -17.261 -8.705 29.236 1.00 91.19 258 LYS A CA 1
ATOM 2152 C C . LYS A 1 258 ? -17.328 -8.208 30.681 1.00 91.19 258 LYS A C 1
ATOM 2154 O O . LYS A 1 258 ? -18.349 -8.408 31.344 1.00 91.19 258 LYS A O 1
ATOM 2159 N N . LEU A 1 259 ? -16.266 -7.570 31.176 1.00 91.12 259 LEU A N 1
ATOM 2160 C CA . LEU A 1 259 ? -16.236 -6.990 32.520 1.00 91.12 259 LEU A CA 1
ATOM 2161 C C . LEU A 1 259 ? -17.266 -5.863 32.665 1.00 91.12 259 LEU A C 1
ATOM 2163 O O . LEU A 1 259 ? -18.001 -5.840 33.657 1.00 91.12 259 LEU A O 1
ATOM 2167 N N . GLU A 1 260 ? -17.397 -4.976 31.675 1.00 89.25 260 GLU A N 1
ATOM 2168 C CA . GLU A 1 260 ? -18.420 -3.925 31.730 1.00 89.25 260 GLU A CA 1
ATOM 2169 C C . GLU A 1 260 ? -19.839 -4.501 31.638 1.00 89.25 260 GLU A C 1
ATOM 2171 O O . GLU A 1 260 ? -20.728 -4.082 32.387 1.00 89.25 260 GLU A O 1
ATOM 2176 N N . GLU A 1 261 ? -20.074 -5.509 30.793 1.00 88.44 261 GLU A N 1
ATOM 2177 C CA . GLU A 1 261 ? -21.368 -6.193 30.743 1.00 88.44 261 GLU A CA 1
ATOM 2178 C C . GLU A 1 261 ? -21.751 -6.796 32.100 1.00 88.44 261 GLU A C 1
ATOM 2180 O O . GLU A 1 261 ? -22.900 -6.674 32.543 1.00 88.44 261 GLU A O 1
ATOM 2185 N N . GLN A 1 262 ? -20.795 -7.430 32.784 1.00 88.94 262 GLN A N 1
ATOM 2186 C CA . GLN A 1 262 ? -20.993 -7.946 34.137 1.00 88.94 262 GLN A CA 1
ATOM 2187 C C . GLN A 1 262 ? -21.269 -6.815 35.131 1.00 88.94 262 GLN A C 1
ATOM 2189 O O . GLN A 1 262 ? -22.204 -6.922 35.929 1.00 88.94 262 GLN A O 1
ATOM 2194 N N . ARG A 1 263 ? -20.538 -5.697 35.048 1.00 87.31 263 ARG A N 1
ATOM 2195 C CA . ARG A 1 263 ? -20.757 -4.522 35.902 1.00 87.31 263 ARG A CA 1
ATOM 2196 C C . ARG A 1 263 ? -22.167 -3.956 35.738 1.00 87.31 263 ARG A C 1
ATOM 2198 O O . ARG A 1 263 ? -22.837 -3.682 36.734 1.00 87.31 263 ARG A O 1
ATOM 2205 N N . ILE A 1 264 ? -22.652 -3.825 34.503 1.00 85.81 264 ILE A N 1
ATOM 2206 C CA . ILE A 1 264 ? -24.010 -3.346 34.204 1.00 85.81 264 ILE A CA 1
ATOM 2207 C C . ILE A 1 264 ? -25.061 -4.336 34.722 1.00 85.81 264 ILE A C 1
ATOM 2209 O O . ILE A 1 264 ? -26.049 -3.919 35.335 1.00 85.81 264 ILE A O 1
ATOM 2213 N N . LYS A 1 265 ? -24.858 -5.646 34.521 1.00 86.19 265 LYS A N 1
ATOM 2214 C CA . LYS A 1 265 ? -25.754 -6.694 35.043 1.00 86.19 265 LYS A CA 1
ATOM 2215 C C . LYS A 1 265 ? -25.828 -6.658 36.573 1.00 86.19 265 LYS A C 1
ATOM 2217 O O . LYS A 1 265 ? -26.931 -6.703 37.119 1.00 86.19 265 LYS A O 1
ATOM 2222 N N . ASN A 1 266 ? -24.694 -6.504 37.254 1.00 86.31 266 ASN A N 1
ATOM 2223 C CA . ASN A 1 266 ? -24.623 -6.417 38.714 1.00 86.31 266 ASN A CA 1
ATOM 2224 C C . ASN A 1 266 ? -25.289 -5.144 39.245 1.00 86.31 266 ASN A C 1
ATOM 2226 O O . ASN A 1 266 ? -26.093 -5.230 40.168 1.00 86.31 266 ASN A O 1
ATOM 2230 N N . LYS A 1 267 ? -25.069 -3.983 38.610 1.00 83.25 267 LYS A N 1
ATOM 2231 C CA . LYS A 1 267 ? -25.800 -2.749 38.948 1.00 83.25 267 LYS A CA 1
ATOM 2232 C C . LYS A 1 267 ? -27.312 -2.949 38.834 1.00 83.25 267 LYS A C 1
ATOM 2234 O O . LYS A 1 267 ? -28.035 -2.625 39.768 1.00 83.25 267 LYS A O 1
ATOM 2239 N N . LYS A 1 268 ? -27.798 -3.533 37.731 1.00 81.50 268 LYS A N 1
ATOM 2240 C CA . LYS A 1 268 ? -29.235 -3.811 37.539 1.00 81.50 268 LYS A CA 1
ATOM 2241 C C . LYS A 1 268 ? -29.799 -4.767 38.598 1.00 81.50 268 LYS A C 1
ATOM 2243 O O . LYS A 1 268 ? -30.927 -4.563 39.036 1.00 81.50 268 LYS A O 1
ATOM 2248 N N . ARG A 1 269 ? -29.042 -5.793 39.005 1.00 79.62 269 ARG A N 1
ATOM 2249 C CA . ARG A 1 269 ? -29.431 -6.701 40.100 1.00 79.62 269 ARG A CA 1
ATOM 2250 C C . ARG A 1 269 ? -29.501 -5.970 41.438 1.00 79.62 269 ARG A C 1
ATOM 2252 O O . ARG A 1 269 ? -30.527 -6.063 42.096 1.00 79.62 269 ARG A O 1
ATOM 2259 N N . ASN A 1 270 ? -28.485 -5.180 41.783 1.00 74.69 270 ASN A N 1
ATOM 2260 C CA . ASN A 1 270 ? -28.475 -4.402 43.023 1.00 74.69 270 ASN A CA 1
ATOM 2261 C C . ASN A 1 270 ? -29.638 -3.403 43.079 1.00 74.69 270 ASN A C 1
ATOM 2263 O O . ASN A 1 270 ? -30.321 -3.338 44.091 1.00 74.69 270 ASN A O 1
ATOM 2267 N N . TYR A 1 271 ? -29.932 -2.690 41.985 1.00 68.00 271 TYR A N 1
ATOM 2268 C CA . TYR A 1 271 ? -31.104 -1.808 41.922 1.00 68.00 271 TYR A CA 1
ATOM 2269 C C . TYR A 1 271 ? -32.421 -2.558 42.144 1.00 68.00 271 TYR A C 1
ATOM 2271 O O . TYR A 1 271 ? -33.284 -2.061 42.863 1.00 68.00 271 TYR A O 1
ATOM 2279 N N . LYS A 1 272 ? -32.584 -3.751 41.555 1.00 69.12 272 LYS A N 1
ATOM 2280 C CA . LYS A 1 272 ? -33.768 -4.584 41.800 1.00 69.12 272 LYS A CA 1
ATOM 2281 C C . LYS A 1 272 ? -33.846 -5.026 43.260 1.00 69.12 272 LYS A C 1
ATOM 2283 O O . LYS A 1 272 ? -34.913 -4.910 43.841 1.00 69.12 272 LYS A O 1
ATOM 2288 N N . ASN A 1 273 ? -32.743 -5.485 43.849 1.00 65.81 273 ASN A N 1
ATOM 2289 C CA . ASN A 1 273 ? -32.717 -5.937 45.241 1.00 65.81 273 ASN A CA 1
ATOM 2290 C C . ASN A 1 273 ? -33.045 -4.796 46.213 1.00 65.81 273 ASN A C 1
ATOM 2292 O O . ASN A 1 273 ? -33.916 -4.976 47.050 1.00 65.81 273 ASN A O 1
ATOM 2296 N N . ILE A 1 274 ? -32.469 -3.602 46.020 1.00 57.31 274 ILE A N 1
ATOM 2297 C CA . ILE A 1 274 ? -32.819 -2.403 46.803 1.00 57.31 274 ILE A CA 1
ATOM 2298 C C . ILE A 1 274 ? -34.315 -2.080 46.658 1.00 57.31 274 ILE A C 1
ATOM 2300 O O . ILE A 1 274 ? -34.973 -1.769 47.641 1.00 57.31 274 ILE A O 1
ATOM 2304 N N . GLN A 1 275 ? -34.885 -2.184 45.450 1.00 52.53 275 GLN A N 1
ATOM 2305 C CA . GLN A 1 275 ? -36.327 -1.985 45.245 1.00 52.53 275 GLN A CA 1
ATOM 2306 C C . GLN A 1 275 ? -37.204 -3.055 45.919 1.00 52.53 275 GLN A C 1
ATOM 2308 O O . GLN A 1 275 ? -38.336 -2.743 46.280 1.00 52.53 275 GLN A O 1
ATOM 2313 N N . TYR A 1 276 ? -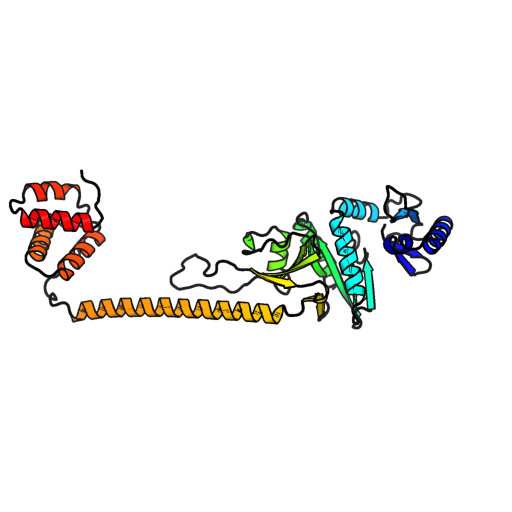36.730 -4.297 46.049 1.00 50.44 276 TYR A N 1
ATOM 2314 C CA . TYR A 1 276 ? -37.445 -5.368 46.753 1.00 50.44 276 TYR A CA 1
ATOM 2315 C C . TYR A 1 276 ? -37.337 -5.217 48.276 1.00 50.44 276 TYR A C 1
ATOM 2317 O O . TYR A 1 276 ? -38.363 -5.269 48.943 1.00 50.44 276 TYR A O 1
ATOM 2325 N N . GLU A 1 277 ? -36.151 -4.925 48.817 1.00 48.78 277 GLU A N 1
ATOM 2326 C CA . GLU A 1 277 ? -35.951 -4.661 50.253 1.00 48.78 277 GLU A CA 1
ATOM 2327 C C . GLU A 1 277 ? -36.778 -3.456 50.724 1.00 48.78 277 GLU A C 1
ATOM 2329 O O . GLU A 1 277 ? -37.426 -3.522 51.768 1.00 48.78 277 GLU A O 1
ATOM 2334 N N . TYR A 1 278 ? -36.873 -2.398 49.909 1.00 42.88 278 TYR A N 1
ATOM 2335 C CA . TYR A 1 278 ? -37.770 -1.268 50.180 1.00 42.88 278 TYR A CA 1
ATOM 2336 C C . TYR A 1 278 ? -39.255 -1.653 50.182 1.00 42.88 278 TYR A C 1
ATOM 2338 O O . TYR A 1 278 ? -40.041 -0.976 50.825 1.00 42.88 278 TYR A O 1
ATOM 2346 N N . LYS A 1 279 ? -39.671 -2.701 49.461 1.00 48.88 279 LYS A N 1
ATOM 2347 C CA . LYS A 1 279 ? -41.066 -3.174 49.480 1.00 48.88 279 LYS A CA 1
ATOM 2348 C C . LYS A 1 279 ? -41.366 -4.086 50.668 1.00 48.88 279 LYS A C 1
ATOM 2350 O O . LYS A 1 279 ? -42.520 -4.159 51.070 1.00 48.88 279 LYS A O 1
ATOM 2355 N N . GLU A 1 280 ? -40.366 -4.790 51.195 1.00 44.12 280 GLU A N 1
ATOM 2356 C CA . GLU A 1 280 ? -40.538 -5.727 52.316 1.00 44.12 280 GLU A CA 1
ATOM 2357 C C . GLU A 1 280 ? -40.357 -5.077 53.694 1.00 44.12 280 GLU A C 1
ATOM 2359 O O . GLU A 1 280 ? -40.908 -5.575 54.672 1.00 44.12 280 GLU A O 1
ATOM 2364 N N . THR A 1 281 ? -39.618 -3.969 53.786 1.00 42.16 281 THR A N 1
ATOM 2365 C CA . THR A 1 281 ? -39.305 -3.299 55.065 1.00 42.16 281 THR A CA 1
ATOM 2366 C C . THR A 1 281 ? -40.101 -2.020 55.329 1.00 42.16 281 THR A C 1
ATOM 2368 O O . THR A 1 281 ? -39.907 -1.408 56.375 1.00 42.16 281 THR A O 1
ATOM 2371 N N . ASP A 1 282 ? -41.008 -1.623 54.432 1.00 39.59 282 ASP A N 1
ATOM 2372 C CA . ASP A 1 282 ? -41.831 -0.421 54.600 1.00 39.59 282 ASP A CA 1
ATOM 2373 C C . ASP A 1 282 ? -43.004 -0.689 55.574 1.00 39.59 282 ASP A C 1
ATOM 2375 O O . ASP A 1 282 ? -43.925 -1.438 55.231 1.00 39.59 282 ASP A O 1
ATOM 2379 N N . PRO A 1 283 ? -43.036 -0.086 56.783 1.00 42.78 283 PRO A N 1
ATOM 2380 C CA . PRO A 1 283 ? -44.153 -0.224 57.723 1.00 42.78 283 PRO A CA 1
ATOM 2381 C C . PRO A 1 283 ? -45.413 0.522 57.251 1.00 42.78 283 PRO A C 1
ATOM 2383 O O . PRO A 1 283 ? -46.444 0.497 57.921 1.00 42.78 283 PRO A O 1
ATOM 2386 N N . ILE A 1 284 ? -45.345 1.215 56.112 1.00 45.94 284 ILE A N 1
ATOM 2387 C CA . ILE A 1 284 ? -46.367 2.141 55.627 1.00 45.94 284 ILE A CA 1
ATOM 2388 C C . ILE A 1 284 ? -47.128 1.498 54.472 1.00 45.94 284 ILE A C 1
ATOM 2390 O O . ILE A 1 284 ? -47.282 2.059 53.388 1.00 45.94 284 ILE A O 1
ATOM 2394 N N . HIS A 1 285 ? -47.655 0.297 54.694 1.00 45.94 285 HIS A N 1
ATOM 2395 C CA . HIS A 1 285 ? -48.522 -0.319 53.693 1.00 45.94 285 HIS A CA 1
ATOM 2396 C C . HIS A 1 285 ? -49.910 0.362 53.602 1.00 45.94 285 HIS A C 1
ATOM 2398 O O . HIS A 1 285 ? -50.643 0.119 52.638 1.00 45.94 285 HIS A O 1
ATOM 2404 N N . ASP A 1 286 ? -50.229 1.276 54.533 1.00 46.69 286 ASP A N 1
ATOM 2405 C CA . ASP A 1 286 ? -51.542 1.927 54.645 1.00 46.69 286 ASP A CA 1
ATOM 2406 C C . ASP A 1 286 ? -51.611 3.395 54.181 1.00 46.69 286 ASP A C 1
ATOM 2408 O O . ASP A 1 286 ? -52.713 3.893 53.934 1.00 46.69 286 ASP A O 1
ATOM 2412 N N . PHE A 1 287 ? -50.493 4.106 53.971 1.00 48.19 287 PHE A N 1
ATOM 2413 C CA . PHE A 1 287 ? -50.552 5.469 53.416 1.00 48.19 287 PHE A CA 1
ATOM 2414 C C . PHE A 1 287 ? -50.423 5.454 51.889 1.00 48.19 287 PHE A C 1
ATOM 2416 O O . PHE A 1 287 ? -49.353 5.636 51.305 1.00 48.19 287 PHE A O 1
ATOM 2423 N N . LYS A 1 288 ? -51.552 5.241 51.208 1.00 54.31 288 LYS A N 1
ATOM 2424 C CA . LYS A 1 288 ? -51.635 5.397 49.750 1.00 54.31 288 LYS A CA 1
ATOM 2425 C C . LYS A 1 288 ? -51.572 6.877 49.379 1.00 54.31 288 LYS A C 1
ATOM 2427 O O . LYS A 1 288 ? -52.591 7.560 49.382 1.00 54.31 288 LYS A O 1
ATOM 2432 N N . ILE A 1 289 ? -50.382 7.346 49.012 1.00 53.12 289 ILE A N 1
ATOM 2433 C CA . ILE A 1 289 ? -50.181 8.618 48.302 1.00 53.12 289 ILE A CA 1
ATOM 2434 C C . ILE A 1 289 ? -51.007 8.553 47.001 1.00 53.12 289 ILE A C 1
ATOM 2436 O O . ILE A 1 289 ? -50.721 7.689 46.168 1.00 53.12 289 ILE A O 1
ATOM 2440 N N . PRO A 1 290 ? -52.045 9.392 46.819 1.00 52.22 290 PRO A N 1
ATOM 2441 C CA . PRO A 1 290 ? -52.866 9.371 45.615 1.00 52.22 290 PRO A CA 1
ATOM 2442 C C . PRO A 1 290 ? -52.025 9.602 44.359 1.00 52.22 290 PRO A C 1
ATOM 2444 O O . PRO A 1 290 ? -51.291 10.582 44.267 1.00 52.22 290 PRO A O 1
ATOM 2447 N N . ASP A 1 291 ? -52.163 8.730 43.364 1.00 51.88 291 ASP A N 1
ATOM 2448 C CA . ASP A 1 291 ? -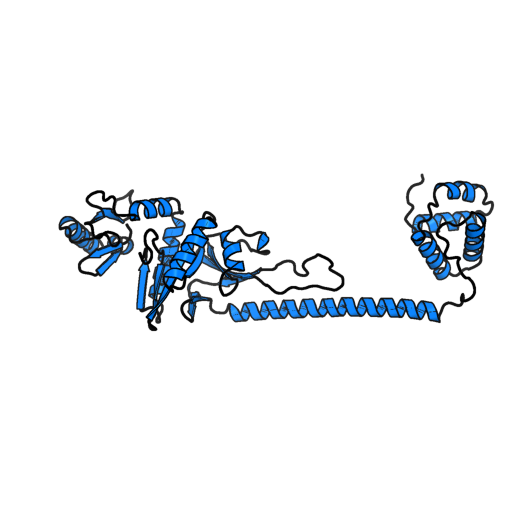51.448 8.844 42.089 1.00 51.88 291 ASP A CA 1
ATOM 2449 C C . ASP A 1 291 ? -52.146 9.891 41.195 1.00 51.88 291 ASP A C 1
ATOM 2451 O O . ASP A 1 291 ? -52.828 9.584 40.216 1.00 51.88 291 ASP A O 1
ATOM 2455 N N . LYS A 1 292 ? -52.090 11.160 41.619 1.00 54.78 292 LYS A N 1
ATOM 2456 C CA . LYS A 1 292 ? -52.702 12.301 40.927 1.00 54.78 292 LYS A CA 1
ATOM 2457 C C . LYS A 1 292 ? -51.629 13.106 40.195 1.00 54.78 292 LYS A C 1
ATOM 2459 O O . LYS A 1 292 ? -50.621 13.485 40.782 1.00 54.78 292 LYS A O 1
ATOM 2464 N N . LYS A 1 293 ? -51.893 13.443 38.925 1.00 45.38 293 LYS A N 1
ATOM 2465 C CA . LYS A 1 293 ? -51.053 14.352 38.115 1.00 45.38 293 LYS A CA 1
ATOM 2466 C C . LYS A 1 293 ? -51.039 15.795 38.630 1.00 45.38 293 LYS A C 1
ATOM 2468 O O . LYS A 1 293 ? -50.110 16.529 38.327 1.00 45.38 293 LYS A O 1
ATOM 2473 N N . ILE A 1 294 ? -52.083 16.213 39.348 1.00 48.28 294 ILE A N 1
ATOM 2474 C CA . ILE A 1 294 ? -52.214 17.551 39.932 1.00 48.28 294 ILE A CA 1
ATOM 2475 C C . ILE A 1 294 ? -52.807 17.382 41.327 1.00 48.28 294 ILE A C 1
ATOM 2477 O O . ILE A 1 294 ? -53.859 16.761 41.491 1.00 48.28 294 ILE A O 1
ATOM 2481 N N . TRP A 1 295 ? -52.113 17.917 42.322 1.00 54.03 295 TRP A N 1
ATOM 2482 C CA . TRP A 1 295 ? -52.515 17.882 43.721 1.00 54.03 295 TRP A CA 1
ATOM 2483 C C . TRP A 1 295 ? -53.123 19.226 44.121 1.00 54.03 295 TRP A C 1
ATOM 2485 O O . TRP A 1 295 ? -52.568 20.274 43.802 1.00 54.03 295 TRP A O 1
ATOM 2495 N N . GLY A 1 296 ? -54.264 19.203 44.813 1.00 55.66 296 GLY A N 1
ATOM 2496 C CA . GLY A 1 296 ? -54.829 20.407 45.430 1.00 55.66 296 GLY A CA 1
ATOM 2497 C C . GLY A 1 296 ? -54.080 20.790 46.714 1.00 55.66 296 GLY A C 1
ATOM 2498 O O . GLY A 1 296 ? -53.456 19.932 47.339 1.00 55.66 296 GLY A O 1
ATOM 2499 N N . LYS A 1 297 ? -54.184 22.063 47.137 1.00 55.91 297 LYS A N 1
ATOM 2500 C CA . LYS A 1 297 ? -53.540 22.607 48.358 1.00 55.91 297 LYS A CA 1
ATOM 2501 C C . LYS A 1 297 ? -53.794 21.729 49.596 1.00 55.91 297 LYS A C 1
ATOM 2503 O O . LYS A 1 297 ? -52.867 21.454 50.348 1.00 55.91 297 LYS A O 1
ATOM 2508 N N . GLU A 1 298 ? -55.015 21.225 49.773 1.00 57.88 298 GLU A N 1
ATOM 2509 C CA . GLU A 1 298 ? -55.382 20.364 50.911 1.00 57.88 298 GLU A CA 1
ATOM 2510 C C . GLU A 1 298 ? -54.766 18.960 50.865 1.00 57.88 298 GLU A C 1
ATOM 2512 O O . GLU A 1 298 ? -54.335 18.445 51.896 1.00 57.88 298 GLU A O 1
ATOM 2517 N N . ASP A 1 299 ? -54.705 18.331 49.687 1.00 60.78 299 ASP A N 1
ATOM 2518 C CA . ASP A 1 299 ? -54.096 17.003 49.531 1.00 60.78 299 ASP A CA 1
ATOM 2519 C C . ASP A 1 299 ? -52.583 17.078 49.798 1.00 60.78 299 ASP A C 1
ATOM 2521 O O . ASP A 1 299 ? -52.008 16.205 50.454 1.00 60.78 299 ASP A O 1
ATOM 2525 N N . PHE A 1 300 ? -51.952 18.165 49.343 1.00 61.81 300 PHE A N 1
ATOM 2526 C CA . PHE A 1 300 ? -50.543 18.456 49.591 1.00 61.81 300 PHE A CA 1
ATOM 2527 C C . PHE A 1 300 ? -50.265 18.694 51.083 1.00 61.81 300 PHE A C 1
ATOM 2529 O O . PHE A 1 300 ? -49.384 18.051 51.653 1.00 61.81 300 PHE A O 1
ATOM 2536 N N . LEU A 1 301 ? -51.073 19.535 51.741 1.00 58.75 301 LEU A N 1
ATOM 2537 C CA . LEU A 1 301 ? -50.978 19.804 53.181 1.00 58.75 301 LEU A CA 1
ATOM 2538 C C . LEU A 1 301 ? -51.130 18.535 54.030 1.00 58.75 301 LEU A C 1
ATOM 2540 O O . LEU A 1 301 ? -50.386 18.351 54.990 1.00 58.75 301 LEU A O 1
ATOM 2544 N N . LYS A 1 302 ? -52.035 17.620 53.662 1.00 63.81 302 LYS A N 1
ATOM 2545 C CA . LYS A 1 302 ? -52.199 16.336 54.365 1.00 63.81 302 LYS A CA 1
ATOM 2546 C C . LYS A 1 302 ? -50.971 15.433 54.241 1.00 63.81 302 LYS A C 1
ATOM 2548 O O . LYS A 1 302 ? -50.597 14.790 55.220 1.00 63.81 302 LYS A O 1
ATOM 2553 N N . CYS A 1 303 ? -50.325 15.392 53.074 1.00 62.22 303 CYS A N 1
ATOM 2554 C CA . CYS A 1 303 ? -49.063 14.661 52.920 1.00 62.22 303 CYS A CA 1
ATOM 2555 C C . CYS A 1 303 ? -47.938 15.304 53.729 1.00 62.22 303 CYS A C 1
ATOM 2557 O O . CYS A 1 303 ? -47.201 14.599 54.408 1.00 62.22 303 CYS A O 1
ATOM 2559 N N . ILE A 1 304 ? -47.851 16.632 53.723 1.00 60.84 304 ILE A N 1
ATOM 2560 C CA . ILE A 1 304 ? -46.864 17.398 54.491 1.00 60.84 304 ILE A CA 1
ATOM 2561 C C . ILE A 1 304 ?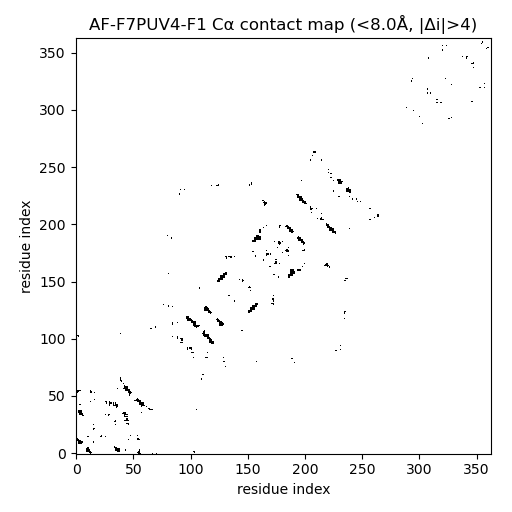 -47.012 17.155 55.996 1.00 60.84 304 ILE A C 1
ATOM 2563 O O . ILE A 1 304 ? -46.040 16.788 56.650 1.00 60.84 304 ILE A O 1
ATOM 2567 N N . GLN A 1 305 ? -48.227 17.247 56.537 1.00 60.84 305 GLN A N 1
ATOM 2568 C CA . GLN A 1 305 ? -48.492 16.962 57.952 1.00 60.84 305 GLN A CA 1
ATOM 2569 C C . GLN A 1 305 ? -48.116 15.525 58.338 1.00 60.84 305 GLN A C 1
ATOM 2571 O O . GLN A 1 305 ? -47.732 15.266 59.478 1.00 60.84 305 GLN A O 1
ATOM 2576 N N . HIS A 1 306 ? -48.207 14.585 57.395 1.00 62.47 306 HIS A N 1
ATOM 2577 C CA . HIS A 1 306 ? -47.786 13.204 57.602 1.00 62.47 306 HIS A CA 1
ATOM 2578 C C . HIS A 1 306 ? -46.255 13.045 57.595 1.00 62.47 306 HIS A C 1
ATOM 2580 O O . HIS A 1 306 ? -45.730 12.235 58.354 1.00 62.47 306 HIS A O 1
ATOM 2586 N N . ILE A 1 307 ? -45.534 13.834 56.791 1.00 61.50 307 ILE A N 1
ATOM 2587 C CA . ILE A 1 307 ? -44.062 13.879 56.776 1.00 61.50 307 ILE A CA 1
ATOM 2588 C C . ILE A 1 307 ? -43.528 14.492 58.075 1.00 61.50 307 ILE A C 1
ATOM 2590 O O . ILE A 1 307 ? -42.630 13.927 58.686 1.00 61.50 307 ILE A O 1
ATOM 2594 N N . VAL A 1 308 ? -44.091 15.622 58.513 1.00 55.16 308 VAL A N 1
ATOM 2595 C CA . VAL A 1 308 ? -43.631 16.355 59.708 1.00 55.16 308 VAL A CA 1
ATOM 2596 C C . VAL A 1 308 ? -43.869 15.550 60.988 1.00 55.16 308 VAL A C 1
ATOM 2598 O O . VAL A 1 308 ? -43.035 15.559 61.887 1.00 55.16 308 VAL A O 1
ATOM 2601 N N . LYS A 1 309 ? -44.961 14.778 61.059 1.00 59.03 309 LYS A N 1
ATOM 2602 C CA . LYS A 1 309 ? -45.231 13.879 62.195 1.00 59.03 309 LYS A CA 1
ATOM 2603 C C . LYS A 1 309 ? -44.340 12.635 62.240 1.00 59.03 309 LYS A C 1
ATOM 2605 O O . LYS A 1 309 ? -44.303 11.972 63.274 1.00 59.03 309 LYS A O 1
ATOM 2610 N N . ASN A 1 310 ? -43.645 12.301 61.152 1.00 58.41 310 ASN A N 1
ATOM 2611 C CA . ASN A 1 310 ? -42.769 11.137 61.084 1.00 58.41 310 ASN A CA 1
ATOM 2612 C C . ASN A 1 310 ? -41.295 11.565 61.169 1.00 58.41 310 ASN A C 1
ATOM 2614 O O . ASN A 1 310 ? -40.741 12.159 60.247 1.00 58.41 310 ASN A O 1
ATOM 2618 N N . ASN A 1 311 ? -40.626 11.194 62.263 1.00 55.53 311 ASN A N 1
ATOM 2619 C CA . ASN A 1 311 ? -39.201 11.482 62.488 1.00 55.53 311 ASN A CA 1
ATOM 2620 C C . ASN A 1 311 ? -38.235 10.605 61.666 1.00 55.53 311 ASN A C 1
ATOM 2622 O O . ASN A 1 311 ? -37.034 10.614 61.919 1.00 55.53 311 ASN A O 1
ATOM 2626 N N . ASP A 1 312 ? -38.731 9.859 60.681 1.00 62.22 312 ASP A N 1
ATOM 2627 C CA . ASP A 1 312 ? -37.915 8.986 59.842 1.00 62.22 312 ASP A CA 1
ATOM 2628 C C . ASP A 1 312 ? -37.471 9.712 58.560 1.00 62.22 312 ASP A C 1
ATOM 2630 O O . ASP A 1 312 ? -38.263 10.009 57.657 1.00 62.22 312 ASP A O 1
ATOM 2634 N N . ASP A 1 313 ? -36.170 9.984 58.466 1.00 54.22 313 ASP A N 1
ATOM 2635 C CA . ASP A 1 313 ? -35.561 10.691 57.338 1.00 54.22 313 ASP A CA 1
ATOM 2636 C C . ASP A 1 313 ? -35.671 9.936 56.000 1.00 54.22 313 ASP A C 1
ATOM 2638 O O . ASP A 1 313 ? -35.597 10.551 54.928 1.00 54.22 313 ASP A O 1
ATOM 2642 N N . SER A 1 314 ? -35.892 8.618 56.022 1.00 52.97 314 SER A N 1
ATOM 2643 C CA . SER A 1 314 ? -36.105 7.820 54.811 1.00 52.97 314 SER A CA 1
ATOM 2644 C C . SER A 1 314 ? -37.492 8.060 54.198 1.00 52.97 314 SER A C 1
ATOM 2646 O O . SER A 1 314 ? -37.617 8.161 52.968 1.00 52.97 314 SER A O 1
ATOM 2648 N N . ILE A 1 315 ? -38.516 8.260 55.039 1.00 56.72 315 ILE A N 1
ATOM 2649 C CA . ILE A 1 315 ? -39.880 8.623 54.625 1.00 56.72 315 ILE A CA 1
ATOM 2650 C C . ILE A 1 315 ? -39.857 10.016 54.007 1.00 56.72 315 ILE A C 1
ATOM 2652 O O . ILE A 1 315 ? -40.359 10.207 52.895 1.00 56.72 315 ILE A O 1
ATOM 2656 N N . LYS A 1 316 ? -39.195 10.969 54.680 1.00 60.56 316 LYS A N 1
ATOM 2657 C CA . LYS A 1 316 ? -39.027 12.342 54.183 1.00 60.56 316 LYS A CA 1
ATOM 2658 C C . LYS A 1 316 ? -38.451 12.330 52.768 1.00 60.56 316 LYS A C 1
ATOM 2660 O O . LYS A 1 316 ? -39.073 12.858 51.847 1.00 60.56 316 LYS A O 1
ATOM 2665 N N . ARG A 1 317 ? -37.323 11.640 52.552 1.00 57.12 317 ARG A N 1
ATOM 2666 C CA . ARG A 1 317 ? -36.671 11.543 51.231 1.00 57.12 317 ARG A CA 1
ATOM 2667 C C . ARG A 1 317 ? -37.548 10.885 50.168 1.00 57.12 317 ARG A C 1
ATOM 2669 O O . ARG A 1 317 ? -37.560 11.335 49.024 1.00 57.12 317 ARG A O 1
ATOM 2676 N N . THR A 1 318 ? -38.284 9.834 50.519 1.00 58.47 318 THR A N 1
ATOM 2677 C CA . THR A 1 318 ? -39.142 9.110 49.568 1.00 58.47 318 THR A CA 1
ATOM 2678 C C . THR A 1 318 ? -40.312 9.967 49.102 1.00 58.47 318 THR A C 1
ATOM 2680 O O . THR A 1 318 ? -40.606 10.014 47.904 1.00 58.47 318 THR A O 1
ATOM 2683 N N . VAL A 1 319 ? -40.957 10.685 50.023 1.00 61.19 319 VAL A N 1
ATOM 2684 C CA . VAL A 1 319 ? -42.057 11.587 49.678 1.00 61.19 319 VAL A CA 1
ATOM 2685 C C . VAL A 1 319 ? -41.539 12.780 48.874 1.00 61.19 319 VAL A C 1
ATOM 2687 O O . VAL A 1 319 ? -42.109 13.078 47.829 1.00 61.19 319 VAL A O 1
ATOM 2690 N N . ILE A 1 320 ? -40.405 13.378 49.263 1.00 61.78 320 ILE A N 1
ATOM 2691 C CA . ILE A 1 320 ? -39.745 14.457 48.504 1.00 61.78 320 ILE A CA 1
ATOM 2692 C C . ILE A 1 320 ? -39.456 14.016 47.063 1.00 61.78 320 ILE A C 1
ATOM 2694 O O . ILE A 1 320 ? -39.849 14.695 46.117 1.00 61.78 320 ILE A O 1
ATOM 2698 N N . ASN A 1 321 ? -38.849 12.843 46.870 1.00 57.53 321 ASN A N 1
ATOM 2699 C CA . ASN A 1 321 ? -38.544 12.328 45.535 1.00 57.53 321 ASN A CA 1
ATOM 2700 C C . ASN A 1 321 ? -39.807 12.064 44.702 1.00 57.53 321 ASN A C 1
ATOM 2702 O O . ASN A 1 321 ? -39.806 12.305 43.496 1.00 57.53 321 ASN A O 1
ATOM 2706 N N . LYS A 1 322 ? -40.898 11.586 45.315 1.00 58.53 322 LYS A N 1
ATOM 2707 C CA . LYS A 1 322 ? -42.185 11.417 44.619 1.00 58.53 322 LYS A CA 1
ATOM 2708 C C . LYS A 1 322 ? -42.801 12.761 44.224 1.00 58.53 322 LYS A C 1
ATOM 2710 O O . LYS A 1 322 ? -43.284 12.877 43.102 1.00 58.53 322 LYS A O 1
ATOM 2715 N N . LEU A 1 323 ? -42.728 13.774 45.088 1.00 59.53 323 LEU A N 1
ATOM 2716 C CA . LEU A 1 323 ? -43.204 15.128 44.786 1.00 59.53 323 LEU A CA 1
ATOM 2717 C C . LEU A 1 323 ? -42.409 15.749 43.626 1.00 59.53 323 LEU A C 1
ATOM 2719 O O . LEU A 1 323 ? -43.014 16.236 42.671 1.00 59.53 323 LEU A O 1
ATOM 2723 N N . ILE A 1 324 ? -41.076 15.627 43.640 1.00 55.94 324 ILE A N 1
ATOM 2724 C CA . ILE A 1 324 ? -40.196 16.081 42.548 1.00 55.94 324 ILE A CA 1
ATOM 2725 C C . ILE A 1 324 ? -40.548 15.369 41.233 1.00 55.94 324 ILE A C 1
ATOM 2727 O O . ILE A 1 324 ? -40.762 16.016 40.208 1.00 55.94 324 ILE A O 1
ATOM 2731 N N . ASN A 1 325 ? -40.679 14.039 41.262 1.00 52.28 325 ASN A N 1
ATOM 2732 C CA . ASN A 1 325 ? -40.980 13.239 40.070 1.00 52.28 325 ASN A CA 1
ATOM 2733 C C . ASN A 1 325 ? -42.406 13.443 39.536 1.00 52.28 325 ASN A C 1
ATOM 2735 O O . ASN A 1 325 ? -42.652 13.197 38.357 1.00 52.28 325 ASN A O 1
ATOM 2739 N N . SER A 1 326 ? -43.343 13.909 40.369 1.00 53.16 326 SER A N 1
ATOM 2740 C CA . SER A 1 326 ? -44.704 14.249 39.936 1.00 53.16 326 SER A CA 1
ATOM 2741 C C . SER A 1 326 ? -44.790 15.565 39.146 1.00 53.16 326 SER A C 1
ATOM 2743 O O . SER A 1 326 ? -45.860 15.908 38.650 1.00 53.16 326 SER A O 1
ATOM 2745 N N . GLY A 1 327 ? -43.671 16.286 38.978 1.00 47.53 327 GLY A N 1
ATOM 2746 C CA . GLY A 1 327 ? -43.617 17.510 38.176 1.00 47.53 327 GLY A CA 1
ATOM 2747 C C . GLY A 1 327 ? -44.331 18.692 38.829 1.00 47.53 327 GLY A C 1
ATOM 2748 O O . GLY A 1 327 ? -44.810 19.582 38.126 1.00 47.53 327 GLY A O 1
ATOM 2749 N N . MET A 1 328 ? -44.429 18.702 40.162 1.00 53.72 328 MET A N 1
ATOM 2750 C CA . MET A 1 328 ? -45.050 19.802 40.889 1.00 53.72 328 MET A CA 1
ATOM 2751 C C . MET A 1 328 ? -44.346 21.129 40.581 1.00 53.72 328 MET A C 1
ATOM 2753 O O . MET A 1 328 ? -43.190 21.350 40.938 1.00 53.72 328 MET A O 1
ATOM 2757 N N . TRP A 1 329 ? -45.090 22.049 39.972 1.00 46.31 329 TRP A N 1
ATOM 2758 C CA . TRP A 1 329 ? -44.781 23.476 39.960 1.00 46.31 329 TRP A CA 1
ATOM 2759 C C . TRP A 1 329 ? -45.063 24.043 41.360 1.00 46.31 329 TRP A C 1
ATOM 2761 O O . TRP A 1 329 ? -46.115 24.616 41.628 1.00 46.31 329 TRP A O 1
ATOM 2771 N N . VAL A 1 330 ? -44.131 23.810 42.288 1.00 52.16 330 VAL A N 1
ATOM 2772 C CA . VAL A 1 330 ? -44.219 24.238 43.698 1.00 52.16 330 VAL A CA 1
ATOM 2773 C C . VAL A 1 330 ? -44.084 25.761 43.847 1.00 52.16 330 VAL A C 1
ATOM 2775 O O . VAL A 1 330 ? -44.501 26.325 44.851 1.00 52.16 330 VAL A O 1
ATOM 2778 N N . TYR A 1 331 ? -43.561 26.452 42.834 1.00 47.59 331 TYR A N 1
ATOM 2779 C CA . TYR A 1 331 ? -42.991 27.787 43.007 1.00 47.59 331 TYR A CA 1
ATOM 2780 C C . TYR A 1 331 ? -43.990 28.869 43.462 1.00 47.59 331 TYR A C 1
ATOM 2782 O O . TYR A 1 331 ? -43.706 29.586 44.414 1.00 47.59 331 TYR A O 1
ATOM 2790 N N . ASN A 1 332 ? -45.185 28.953 42.861 1.00 44.94 332 ASN A N 1
ATOM 2791 C CA . ASN A 1 332 ? -46.106 30.072 43.133 1.00 44.94 332 ASN A CA 1
ATOM 2792 C C . ASN A 1 332 ? -47.025 29.880 44.349 1.00 44.94 332 ASN A C 1
ATOM 2794 O O . ASN A 1 332 ? -47.579 30.858 44.820 1.00 44.94 332 ASN A O 1
ATOM 2798 N N . ASN A 1 333 ? -47.198 28.658 44.865 1.00 52.06 333 ASN A N 1
ATOM 2799 C CA . ASN A 1 333 ? -48.011 28.417 46.070 1.00 52.06 333 ASN A CA 1
ATOM 2800 C C . ASN A 1 333 ? -47.155 28.250 47.337 1.00 52.06 333 ASN A C 1
ATOM 2802 O O . ASN A 1 333 ? -47.697 28.207 48.435 1.00 52.06 333 ASN A O 1
ATOM 2806 N N . TYR A 1 334 ? -45.835 28.096 47.191 1.00 58.03 334 TYR A N 1
ATOM 2807 C CA . TYR A 1 334 ? -44.913 27.806 48.291 1.00 58.03 334 TYR A CA 1
ATOM 2808 C C . TYR A 1 334 ? -44.608 29.018 49.171 1.00 58.03 334 TYR A C 1
ATOM 2810 O O . TYR A 1 334 ? -44.562 28.873 50.390 1.00 58.03 334 TYR A O 1
ATOM 2818 N N . LEU A 1 335 ? -44.439 30.198 48.570 1.00 53.34 335 LEU A N 1
ATOM 2819 C CA . LEU A 1 335 ? -44.200 31.433 49.321 1.00 53.34 335 LEU A CA 1
ATOM 2820 C C . LEU A 1 335 ? -45.410 31.779 50.200 1.00 53.34 335 LEU A C 1
ATOM 2822 O O . LEU A 1 335 ? -45.241 31.958 51.403 1.00 53.34 335 LEU A O 1
ATOM 2826 N N . ASP A 1 336 ? -46.621 31.695 49.645 1.00 55.66 336 ASP A N 1
ATOM 2827 C CA . ASP A 1 336 ? -47.874 31.872 50.393 1.00 55.66 336 ASP A CA 1
ATOM 2828 C C . ASP A 1 336 ? -48.016 30.850 51.542 1.00 55.66 336 ASP A C 1
ATOM 2830 O O . ASP A 1 336 ? -48.513 31.158 52.621 1.00 55.66 336 ASP A O 1
ATOM 2834 N N . LEU A 1 337 ? -47.542 29.614 51.341 1.00 57.69 337 LEU A N 1
ATOM 2835 C CA . LEU A 1 337 ? -47.568 28.550 52.353 1.00 57.69 337 LEU A CA 1
ATOM 2836 C C . LEU A 1 337 ? -46.581 28.787 53.506 1.00 57.69 337 LEU A C 1
ATOM 2838 O O . LEU A 1 337 ? -46.894 28.446 54.644 1.00 57.69 337 LEU A O 1
ATOM 2842 N N . LEU A 1 338 ? -45.403 29.352 53.229 1.00 56.75 338 LEU A N 1
ATOM 2843 C CA . LEU A 1 338 ? -44.422 29.708 54.259 1.00 56.75 338 LEU A CA 1
ATOM 2844 C C . LEU A 1 338 ? -44.816 30.963 55.045 1.00 56.75 338 LEU A C 1
ATOM 2846 O O . LEU A 1 338 ? -44.376 31.119 56.189 1.00 56.75 338 LEU A O 1
ATOM 2850 N N . GLU A 1 339 ? -45.571 31.879 54.438 1.00 59.38 339 GLU A N 1
ATOM 2851 C CA . GLU A 1 339 ? -46.101 33.071 55.111 1.00 59.38 339 GLU A CA 1
ATOM 2852 C C . GLU A 1 339 ? -47.204 32.718 56.117 1.00 59.38 339 GLU A C 1
ATOM 2854 O O . GLU A 1 339 ? -47.224 33.284 57.208 1.00 59.38 339 GLU A O 1
ATOM 2859 N N . ASP A 1 340 ? -48.031 31.712 55.814 1.00 55.69 340 ASP A N 1
ATOM 2860 C CA . ASP A 1 340 ? -49.086 31.214 56.710 1.00 55.69 340 ASP A CA 1
ATOM 2861 C C . ASP A 1 340 ? -48.559 30.309 57.854 1.00 55.69 340 ASP A C 1
ATOM 2863 O O . ASP A 1 340 ? -49.292 30.000 58.799 1.00 55.69 340 ASP A O 1
ATOM 2867 N N . MET A 1 341 ? -47.298 29.859 57.797 1.00 64.69 341 MET A N 1
ATOM 2868 C CA . MET A 1 341 ? -46.690 28.994 58.819 1.00 64.69 341 MET A CA 1
ATOM 2869 C C . MET A 1 341 ? -46.201 29.793 60.033 1.00 64.69 341 MET A C 1
ATOM 2871 O O . MET A 1 341 ? -45.228 30.546 59.957 1.00 64.69 341 MET A O 1
ATOM 2875 N N . THR A 1 342 ? -46.839 29.572 61.186 1.00 58.56 342 THR A N 1
ATOM 2876 C CA . THR A 1 342 ? -46.473 30.219 62.458 1.00 58.56 342 THR A CA 1
ATOM 2877 C C . THR A 1 342 ? -45.391 29.475 63.247 1.00 58.56 342 THR A C 1
ATOM 2879 O O . THR A 1 342 ? -44.795 30.060 64.149 1.00 58.56 342 THR A O 1
ATOM 2882 N N . ASP A 1 343 ? -45.138 28.199 62.937 1.00 69.88 343 ASP A N 1
ATOM 2883 C CA . ASP A 1 343 ? -44.114 27.384 63.600 1.00 69.88 343 ASP A CA 1
ATOM 2884 C C . ASP A 1 343 ? -42.757 27.525 62.891 1.00 69.88 343 ASP A C 1
ATOM 2886 O O . ASP A 1 343 ? -42.585 27.175 61.719 1.00 69.88 343 ASP A O 1
ATOM 2890 N N . LEU A 1 344 ? -41.781 28.070 63.618 1.00 65.88 344 LEU A N 1
ATOM 2891 C CA . LEU A 1 344 ? -40.457 28.396 63.097 1.00 65.88 344 LEU A CA 1
ATOM 2892 C C . LEU A 1 344 ? -39.595 27.150 62.834 1.00 65.88 344 LEU A C 1
ATOM 2894 O O . LEU A 1 344 ? -38.759 27.163 61.929 1.00 65.88 344 LEU A O 1
ATOM 2898 N N . GLU A 1 345 ? -39.786 26.075 63.599 1.00 61.16 345 GLU A N 1
ATOM 2899 C CA . GLU A 1 345 ? -39.031 24.829 63.442 1.00 61.16 345 GLU A CA 1
ATOM 2900 C C . GLU A 1 345 ? -39.513 24.061 62.205 1.00 61.16 345 GLU A C 1
ATOM 2902 O O . GLU A 1 345 ? -38.710 23.578 61.396 1.00 61.16 345 GLU A O 1
ATOM 2907 N N . GLU A 1 346 ? -40.829 24.064 61.984 1.00 59.41 346 GLU A N 1
ATOM 2908 C CA . GLU A 1 346 ? -41.448 23.524 60.774 1.00 59.41 346 GLU A CA 1
ATOM 2909 C C . GLU A 1 346 ? -41.000 24.314 59.531 1.00 59.41 346 GLU A C 1
ATOM 2911 O O . GLU A 1 346 ? -40.539 23.728 58.546 1.00 59.41 346 GLU A O 1
ATOM 2916 N N . LYS A 1 347 ? -41.011 25.652 59.607 1.00 66.31 347 LYS A N 1
ATOM 2917 C CA . LY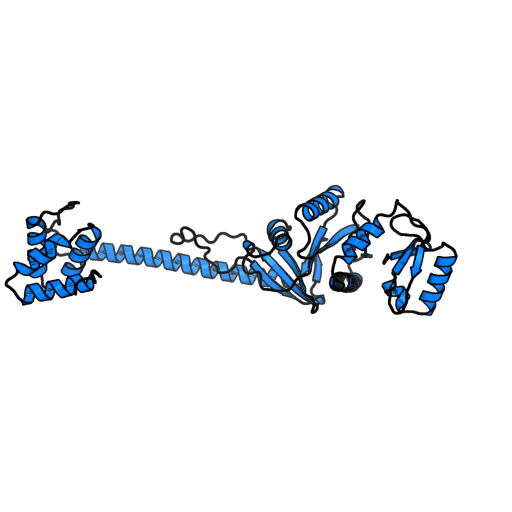S A 1 347 ? -40.563 26.545 58.526 1.00 66.31 347 LYS A CA 1
ATOM 2918 C C . LYS A 1 347 ? -39.093 26.327 58.137 1.00 66.31 347 LYS A C 1
ATOM 2920 O O . LYS A 1 347 ? -38.761 26.284 56.950 1.00 66.31 347 LYS A O 1
ATOM 2925 N N . ASN A 1 348 ? -38.206 26.143 59.115 1.00 65.69 348 ASN A N 1
ATOM 2926 C CA . ASN A 1 348 ? -36.782 25.890 58.866 1.00 65.69 348 ASN A CA 1
ATOM 2927 C C . ASN A 1 348 ? -36.527 24.511 58.247 1.00 65.69 348 ASN A C 1
ATOM 2929 O O . ASN A 1 348 ? -35.726 24.391 57.319 1.00 65.69 348 ASN A O 1
ATOM 2933 N N . THR A 1 349 ? -37.260 23.492 58.699 1.00 62.19 349 THR A N 1
ATOM 2934 C CA . THR A 1 349 ? -37.204 22.140 58.123 1.00 62.19 349 THR A CA 1
ATOM 2935 C C . THR A 1 349 ? -37.590 22.157 56.639 1.00 62.19 349 THR A C 1
ATOM 2937 O O . THR A 1 349 ? -36.949 21.504 55.814 1.00 62.19 349 THR A O 1
ATOM 2940 N N . TRP A 1 350 ? -38.583 22.969 56.265 1.00 64.94 350 TRP A N 1
ATOM 2941 C CA . TRP A 1 350 ? -38.998 23.141 54.871 1.00 64.94 350 TRP A CA 1
ATOM 2942 C C . TRP A 1 350 ? -37.952 23.832 53.993 1.00 64.94 350 TRP A C 1
ATOM 2944 O O . TRP A 1 350 ? -37.726 23.403 52.858 1.00 64.94 350 TRP A O 1
ATOM 2954 N N . ASN A 1 351 ? -37.278 24.857 54.516 1.00 64.75 351 ASN A N 1
ATOM 2955 C CA . ASN A 1 351 ? -36.194 25.534 53.800 1.00 64.75 351 ASN A CA 1
ATOM 2956 C C . ASN A 1 351 ? -35.020 24.590 53.494 1.00 64.75 351 ASN A C 1
ATOM 2958 O O . ASN A 1 351 ? -34.477 24.618 52.389 1.00 64.75 351 ASN A O 1
ATOM 2962 N N . GLU A 1 352 ? -34.649 23.727 54.440 1.00 61.41 352 GLU A N 1
ATOM 2963 C CA . GLU A 1 352 ? -33.596 22.716 54.263 1.00 61.41 352 GLU A CA 1
ATOM 2964 C C . GLU A 1 352 ? -33.973 21.675 53.195 1.00 61.41 352 GLU A C 1
ATOM 2966 O O . GLU A 1 352 ? -33.178 21.362 52.305 1.00 61.41 352 GLU A O 1
ATOM 2971 N N . ILE A 1 353 ? -35.216 21.185 53.227 1.00 57.47 353 ILE A N 1
ATOM 2972 C CA . ILE A 1 353 ? -35.732 20.196 52.269 1.00 57.47 353 ILE A CA 1
ATOM 2973 C C . ILE A 1 353 ? -35.701 20.732 50.830 1.00 57.47 353 ILE A C 1
ATOM 2975 O O . ILE A 1 353 ? -35.310 20.016 49.905 1.00 57.47 353 ILE A O 1
ATOM 2979 N N . ILE A 1 354 ? -36.080 21.993 50.630 1.00 59.94 354 ILE A N 1
ATOM 2980 C CA . ILE A 1 354 ? -36.179 22.600 49.296 1.00 59.94 354 ILE A CA 1
ATOM 2981 C C . ILE A 1 354 ? -34.808 22.974 48.739 1.00 59.94 354 ILE A C 1
ATOM 2983 O O . ILE A 1 354 ? -34.542 22.723 47.559 1.00 59.94 354 ILE A O 1
ATOM 2987 N N . LYS A 1 355 ? -33.897 23.446 49.599 1.00 57.72 355 LYS A N 1
ATOM 2988 C CA . LYS A 1 355 ? -32.478 23.597 49.246 1.00 57.72 355 LYS A CA 1
ATOM 2989 C C . LYS A 1 355 ? -31.862 22.257 48.834 1.00 57.72 355 LYS A C 1
ATOM 2991 O O . LYS A 1 355 ? -31.180 22.189 47.813 1.00 57.72 355 LYS A O 1
ATOM 2996 N N . GLY A 1 356 ? -32.152 21.181 49.569 1.00 50.12 356 GLY A N 1
ATOM 2997 C CA . GLY A 1 356 ? -31.677 19.827 49.262 1.00 50.12 356 GLY A CA 1
ATOM 2998 C C . GLY A 1 356 ? -32.236 19.237 47.960 1.00 50.12 356 GLY A C 1
ATOM 2999 O O . GLY A 1 356 ? -31.582 18.407 47.331 1.00 50.12 356 GLY A O 1
ATOM 3000 N N . ALA A 1 357 ? -33.411 19.690 47.521 1.00 48.22 357 ALA A N 1
ATOM 3001 C CA . ALA A 1 357 ? -34.049 19.274 46.273 1.00 48.22 357 ALA A CA 1
ATOM 3002 C C . ALA A 1 357 ? -33.521 20.008 45.020 1.00 48.22 357 ALA A C 1
ATOM 3004 O O . ALA A 1 357 ? -33.986 19.735 43.914 1.00 48.22 357 ALA A O 1
ATOM 3005 N N . GLY A 1 358 ? -32.549 20.918 45.165 1.00 42.91 358 GLY A N 1
ATOM 3006 C CA . GLY A 1 358 ? -31.921 21.617 44.038 1.00 42.91 358 GLY A CA 1
ATOM 3007 C C . GLY A 1 358 ? -32.741 22.780 43.472 1.00 42.91 358 GLY A C 1
ATOM 3008 O O . GLY A 1 358 ? -32.381 23.330 42.433 1.00 42.91 358 GLY A O 1
ATOM 3009 N N . PHE A 1 359 ? -33.809 23.197 44.158 1.00 52.56 359 PHE A N 1
ATOM 3010 C CA . PHE A 1 359 ? -34.510 24.449 43.874 1.00 52.56 359 PHE A CA 1
ATOM 3011 C C . PHE A 1 359 ? -33.717 25.616 44.476 1.00 52.56 359 PHE A C 1
ATOM 3013 O O . PHE A 1 359 ? -34.120 26.243 45.450 1.00 52.56 359 PHE A O 1
ATOM 3020 N N . THR A 1 360 ? -32.527 25.875 43.937 1.00 42.00 360 THR A N 1
ATOM 3021 C CA . THR A 1 360 ? -31.716 27.035 44.316 1.00 42.00 360 THR A CA 1
ATOM 3022 C C . THR A 1 360 ? -32.076 28.195 43.405 1.00 42.00 360 THR A C 1
ATOM 3024 O O . THR A 1 360 ? -31.655 28.237 42.248 1.00 42.00 360 THR A O 1
ATOM 3027 N N . GLY A 1 361 ? -32.873 29.122 43.920 1.00 42.34 361 GLY A N 1
ATOM 3028 C CA . GLY A 1 361 ? -33.224 30.334 43.197 1.00 42.34 361 GLY A CA 1
ATOM 3029 C C . GLY A 1 361 ? -34.237 31.176 43.943 1.00 42.34 361 GLY A C 1
ATOM 3030 O O . GLY A 1 361 ? -35.297 31.409 43.386 1.00 42.34 361 GLY A O 1
ATOM 3031 N N . ILE A 1 362 ? -33.924 31.584 45.176 1.00 35.31 362 ILE A N 1
ATOM 3032 C CA . ILE A 1 362 ? -34.587 32.695 45.874 1.00 35.31 362 ILE A CA 1
ATOM 3033 C C . ILE A 1 362 ? -33.527 33.337 46.785 1.00 35.31 362 ILE A C 1
ATOM 3035 O O . ILE A 1 362 ? -33.045 32.675 47.707 1.00 35.31 362 ILE A O 1
ATOM 3039 N N . ASP A 1 363 ? -33.131 34.570 46.455 1.00 31.58 363 ASP A N 1
ATOM 3040 C CA . ASP A 1 363 ? -32.603 35.552 47.416 1.00 31.58 363 ASP A CA 1
ATOM 3041 C C . ASP A 1 363 ? -33.756 36.109 48.259 1.00 31.58 363 ASP A C 1
ATOM 3043 O O . ASP A 1 363 ? -34.844 36.330 47.667 1.00 31.58 363 ASP A O 1
#

Nearest PDB structures (foldseek):
  2vld-assembly1_B  TM=3.480E-01  e=2.062E-02  Pyrococcus abyssi
  5gkh-assembly1_B  TM=3.962E-01  e=5.754E-02  Thermococcus kodakarensis KOD1
  4kru-assembly1_A  TM=4.757E-01  e=7.192E+00  Clostridium phage phiSM101

Organism: NCBI:txid1033810

Solvent-accessible surface area (backbone atoms only — not comparable to full-atom values): 21214 Å² total; per-residue (Å²): 72,59,55,31,31,40,94,90,40,82,46,46,26,81,57,36,72,75,37,72,68,53,38,50,54,48,42,50,37,17,74,71,54,50,23,23,32,73,85,61,62,46,44,20,31,68,44,69,53,100,92,36,74,57,22,36,42,65,76,58,94,60,93,78,46,58,59,67,57,51,49,52,53,55,64,72,43,56,75,64,58,59,50,49,53,52,53,52,49,60,55,53,70,71,38,91,60,50,72,44,73,40,68,63,30,72,89,46,90,97,42,67,37,50,34,34,39,35,33,76,85,75,47,51,28,39,36,44,74,47,49,86,81,63,48,72,65,60,54,49,55,51,52,52,57,33,55,78,66,76,39,49,74,48,62,39,34,46,43,76,88,64,83,62,38,40,59,89,78,46,58,67,61,62,34,50,26,29,72,70,35,99,75,18,31,39,41,35,44,22,99,84,70,47,35,35,39,36,35,51,59,83,75,84,63,80,54,102,82,44,90,85,56,75,73,60,96,51,42,34,50,77,48,76,52,54,72,90,40,54,49,77,53,96,73,36,88,34,57,67,67,47,72,60,55,50,50,53,53,53,52,51,50,53,50,55,52,52,51,50,54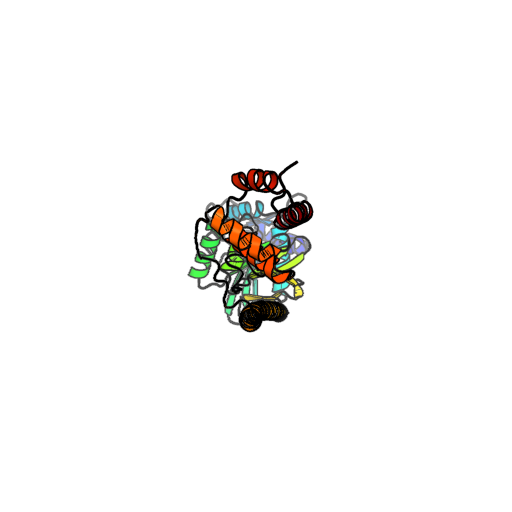,49,51,54,52,50,52,55,50,51,54,51,49,54,58,48,51,58,67,74,70,52,90,63,85,78,71,77,76,76,96,58,86,72,76,53,74,67,61,48,49,55,53,49,56,55,43,73,73,43,91,48,69,67,58,46,54,52,53,52,52,48,48,61,73,54,64,65,80,54,71,84,61,45,60,63,52,60,70,72,50,85,52,69,69,61,53,50,54,50,54,53,54,42,54,73,68,66,65,79,82,78,134

pLDDT: mean 79.88, std 16.97, range [31.58, 97.69]

Secondary structure (DSSP, 8-state):
--EEEETTEEEEHHHHTT-HHHHHHHHHHHHTT--B-TTT--BEEEEEETTEEEEEEESS--TT-THHHHHHHHHHS-HHHHHHHHHHHHHHTT-TTEEEEEEEEEEETTEEEEEEEEETTS-EEEEEEE-TT--HHHHHHHHHHHHTTT-EEEEEEES-------GGGS-HHHHHHHHHSTTSEEEEE-TTS-EEEEEE-------TT-SS--SSS-SEEEEEE-GGGEEEETTEEEETTHHHHHHHHHHHHHHHHHHHHHHHHHHHHHHHHHHHHHHHS-S-SS------SS--HHHHHHHHHHHHT---HHHHHHHHHHHHHTT---HHHHHHHHHS---HHHHHHHHHHHHHTT-----

Mean predicted aligned error: 14.66 Å